Protein AF-0000000067839103 (afdb_homodimer)

InterPro domains:
  IPR018754 T6SS, Transcription factor RovC-like, DNA binding domain [PF10074] (69-172)

Organism: NCBI:txid111831

Foldseek 3Di:
DLVLQLLEWEKEADDCVVCVPPDAQDWCPPFDQPDPDQWGWTWADLDPPDIHIYTYHNRHDTPGRMDTDADPDPSSVLNVLSVQSVVCSSVVHDRDDNPLADPVRVLLLVLLVQLQVCVVVVHDLQRSLCVSVVDDRADPVRCVPDPSVVVSVVSPVVSVVVVVPVVSSSSGRPPPD/DLVLQLLEWEKEADDPVVCVPPDAQDWCPPFDQPDPDLWGWTWADLDPPDIHIYTYHNRHDTPGRMDTDADPDPSSVLNVLSVQSVVCSSVVHDRDDNPLADPVRVLLLVLLVQLQVCVVVVHDLQRSLCVSVVDDRADPVRCVPDPSVVVSVVSPVVSVVVVVPVVSSSSGRPPPD

Nearest PDB structures (foldseek):
  7uqt-assembly1_A  TM=6.683E-01  e=8.419E-02  Mesorhizobium japonicum R7A
  7uqt-assembly1_A  TM=6.675E-01  e=8.299E-02  Mesorhizobium japonicum R7A

Secondary structure (DSSP, 8-state):
-GGG-TT-EEEEEPPHHHHTT------GGGSEEEE-SSSEEEEEEEETTEEEEEEE-TT--TTS-EEEEEESSTTHHHHHHHHHHHHHHHTT------TTS-HHHHHHHHHHHHHHHHHHTT--HHHHHHHHHT-PPP-HHHHHH-HHHHHHHHHHHHHHHIIIIIHHHHTS-----/-GGG-TT-EEEEEPPHHHHTT------GGGSEEEE-SSSEEEEEEEETTEEEEEEE-TT--TTS-EEEEEESSTTHHHHHHHHHHHHHHHTTPPPPP-TTS-HHHHHHHHHHHHHHHHHHTT--HHHHHHHHHT-PPP-HHHHHH-HHHHHHHHHHHHHHHIIIIIHHHHTS-----

Sequence (354 aa):
MPEDDTSTLFLGLAPAGLTADAVLPPTFETAGRIADDSEDVLLYDLGNGQRVQLVIEPDAMLGQPLAAIIPLDRDGLDRLESLRRLLAALHGRTVPPDTRLTRQQRLRLRRMLQCFDGHRDGATQREIAQVVFHIARLDRQEWQDASARHTIKSLLRDARAMIAGGYRALLRHHRQNMPEDDTSTLFLGLAPAGLTADAVLPPTFETAGRIADDSEDVLLYDLGNGQRVQLVIEPDAMLGQPLAAIIPLDRDGLDRLESLRRLLAALHGRTVPPDTRLTRQQRLRLRRMLQCFDGHRDGATQREIAQVVFHIARLDRQEWQDASARHTIKSLLRDARAMIAGGYRALLRHHRQN

Structure (mmCIF, N/CA/C/O backbone):
data_AF-0000000067839103-model_v1
#
loop_
_entity.id
_entity.type
_entity.pdbx_description
1 polymer 'DUF2285 domain-containing protein'
#
loop_
_atom_site.group_PDB
_atom_site.id
_atom_site.type_symbol
_atom_site.label_atom_id
_atom_site.label_alt_id
_atom_site.label_comp_id
_atom_site.label_asym_id
_atom_site.label_entity_id
_atom_site.label_seq_id
_atom_site.pdbx_PDB_ins_code
_atom_site.Cartn_x
_atom_site.Cartn_y
_atom_site.Cartn_z
_atom_site.occupancy
_atom_site.B_iso_or_equiv
_atom_site.auth_seq_id
_atom_site.auth_comp_id
_atom_site.auth_asym_id
_atom_site.auth_atom_id
_atom_site.pdbx_PDB_model_num
ATOM 1 N N . MET A 1 1 ? 7.875 -13.734 -15.727 1 43.53 1 MET A N 1
ATOM 2 C CA . MET A 1 1 ? 8.906 -13.078 -14.93 1 43.53 1 MET A CA 1
ATOM 3 C C . MET A 1 1 ? 8.273 -12.188 -13.852 1 43.53 1 MET A C 1
ATOM 5 O O . MET A 1 1 ? 7.125 -11.766 -13.992 1 43.53 1 MET A O 1
ATOM 9 N N . PRO A 1 2 ? 8.867 -12.211 -12.625 1 48.16 2 PRO A N 1
ATOM 10 C CA . PRO A 1 2 ? 8.336 -11.43 -11.5 1 48.16 2 PRO A CA 1
ATOM 11 C C . PRO A 1 2 ? 7.84 -10.047 -11.922 1 48.16 2 PRO A C 1
ATOM 13 O O . PRO A 1 2 ? 6.918 -9.508 -11.305 1 48.16 2 PRO A O 1
ATOM 16 N N . GLU A 1 3 ? 8.359 -9.484 -13.008 1 51.09 3 GLU A N 1
ATOM 17 C CA . GLU A 1 3 ? 8.039 -8.117 -13.391 1 51.09 3 GLU A CA 1
ATOM 18 C C . GLU A 1 3 ? 6.617 -8.016 -13.945 1 51.09 3 GLU A C 1
ATOM 20 O O . GLU A 1 3 ? 6 -6.949 -13.898 1 51.09 3 GLU A O 1
ATOM 25 N N . ASP A 1 4 ? 6.109 -9.172 -14.461 1 55.34 4 ASP A N 1
ATOM 26 C CA . ASP A 1 4 ? 4.785 -9.117 -15.062 1 55.34 4 ASP A CA 1
ATOM 27 C C . ASP A 1 4 ? 3.693 -9.312 -14.016 1 55.34 4 ASP A C 1
ATOM 29 O O . ASP A 1 4 ? 2.527 -8.992 -14.258 1 55.34 4 ASP A O 1
ATOM 33 N N . ASP A 1 5 ? 4.211 -9.828 -12.906 1 63.91 5 ASP A N 1
ATOM 34 C CA . ASP A 1 5 ? 3.279 -10.055 -11.805 1 63.91 5 ASP A CA 1
ATOM 35 C C . ASP A 1 5 ? 3.168 -8.82 -10.914 1 63.91 5 ASP A C 1
ATOM 37 O O . ASP A 1 5 ? 4.078 -8.516 -10.141 1 63.91 5 ASP A O 1
ATOM 41 N N . THR A 1 6 ? 1.977 -8.109 -11.086 1 74.12 6 THR A N 1
ATOM 42 C CA . THR A 1 6 ? 1.818 -6.848 -10.375 1 74.12 6 THR A CA 1
ATOM 43 C C . THR A 1 6 ? 1.605 -7.09 -8.883 1 74.12 6 THR A C 1
ATOM 45 O O . THR A 1 6 ? 1.504 -6.141 -8.102 1 74.12 6 THR A O 1
ATOM 48 N N . SER A 1 7 ? 1.588 -8.445 -8.484 1 79.06 7 SER A N 1
ATOM 49 C CA . SER A 1 7 ? 1.47 -8.766 -7.066 1 79.06 7 SER A CA 1
ATOM 50 C C . SER A 1 7 ? 2.84 -8.945 -6.426 1 79.06 7 SER A C 1
ATOM 52 O O . SER A 1 7 ? 2.955 -8.984 -5.199 1 79.06 7 SER A O 1
ATOM 54 N N . THR A 1 8 ? 3.846 -9.039 -7.324 1 82.5 8 THR A N 1
ATOM 55 C CA . THR A 1 8 ? 5.195 -9.242 -6.812 1 82.5 8 THR A CA 1
ATOM 56 C C . THR A 1 8 ? 5.68 -8 -6.062 1 82.5 8 THR A C 1
ATOM 58 O O . THR A 1 8 ? 5.484 -6.875 -6.52 1 82.5 8 THR A O 1
ATOM 61 N N . LEU A 1 9 ? 6.25 -8.32 -4.922 1 90.44 9 LEU A N 1
ATOM 62 C CA . LEU A 1 9 ? 6.773 -7.223 -4.109 1 90.44 9 LEU A CA 1
ATOM 63 C C . LEU A 1 9 ? 8.297 -7.188 -4.164 1 90.44 9 LEU A C 1
ATOM 65 O O . LEU A 1 9 ? 8.953 -8.227 -4.082 1 90.44 9 LEU A O 1
ATOM 69 N N . PHE A 1 10 ? 8.82 -6.039 -4.348 1 89.69 10 PHE A N 1
ATOM 70 C CA . PHE A 1 10 ? 10.258 -5.812 -4.297 1 89.69 10 PHE A CA 1
ATOM 71 C C . PHE A 1 10 ? 10.672 -5.242 -2.943 1 89.69 10 PHE A C 1
ATOM 73 O O . PHE A 1 10 ? 10.109 -4.242 -2.488 1 89.69 10 PHE A O 1
ATOM 80 N N . LEU A 1 11 ? 11.578 -5.934 -2.32 1 90.94 11 LEU A N 1
ATOM 81 C CA . LEU A 1 11 ? 12.031 -5.523 -0.995 1 90.94 11 LEU A CA 1
ATOM 82 C C . LEU A 1 11 ? 13.492 -5.086 -1.025 1 90.94 11 LEU A C 1
ATOM 84 O O . LEU A 1 11 ? 14.336 -5.766 -1.615 1 90.94 11 LEU A O 1
ATOM 88 N N . GLY A 1 12 ? 13.734 -3.99 -0.545 1 89.38 12 GLY A N 1
ATOM 89 C CA . GLY A 1 12 ? 15.086 -3.492 -0.319 1 89.38 12 GLY A CA 1
ATOM 90 C C . GLY A 1 12 ? 15.344 -3.119 1.128 1 89.38 12 GLY A C 1
ATOM 91 O O . GLY A 1 12 ? 14.492 -3.324 1.992 1 89.38 12 GLY A O 1
ATOM 92 N N . LEU A 1 13 ? 16.562 -2.705 1.331 1 86.5 13 LEU A N 1
ATOM 93 C CA . LEU A 1 13 ? 16.922 -2.27 2.678 1 86.5 13 LEU A CA 1
ATOM 94 C C . LEU A 1 13 ? 16.078 -1.063 3.094 1 86.5 13 LEU A C 1
ATOM 96 O O . LEU A 1 13 ? 15.914 -0.12 2.316 1 86.5 13 LEU A O 1
ATOM 100 N N . ALA A 1 14 ? 15.492 -1.164 4.27 1 87.25 14 ALA A N 1
ATOM 101 C CA . ALA A 1 14 ? 14.75 -0.015 4.785 1 87.25 14 ALA A CA 1
ATOM 102 C C . ALA A 1 14 ? 15.688 1.142 5.113 1 87.25 14 ALA A C 1
ATOM 104 O O . ALA A 1 14 ? 16.781 0.928 5.637 1 87.25 14 ALA A O 1
ATOM 105 N N . PRO A 1 15 ? 15.172 2.373 4.797 1 79.56 15 PRO A N 1
ATOM 106 C CA . PRO A 1 15 ? 16.016 3.508 5.184 1 79.56 15 PRO A CA 1
ATOM 107 C C . PRO A 1 15 ? 16.234 3.59 6.695 1 79.56 15 PRO A C 1
ATOM 109 O O . PRO A 1 15 ? 15.305 3.354 7.473 1 79.56 15 PRO A O 1
ATOM 112 N N . ALA A 1 16 ? 17.453 3.842 7.086 1 72 16 ALA A N 1
ATOM 113 C CA . ALA A 1 16 ? 17.859 3.871 8.492 1 72 16 ALA A CA 1
ATOM 114 C C . ALA A 1 16 ? 16.984 4.824 9.297 1 72 16 ALA A C 1
ATOM 116 O O . ALA A 1 16 ? 16.641 4.547 10.445 1 72 16 ALA A O 1
ATOM 117 N N . GLY A 1 17 ? 16.609 5.879 8.75 1 67 17 GLY A N 1
ATOM 118 C CA . GLY A 1 17 ? 15.82 6.875 9.469 1 67 17 GLY A CA 1
ATOM 119 C C . GLY A 1 17 ? 14.414 6.418 9.781 1 67 17 GLY A C 1
ATOM 120 O O . GLY A 1 17 ? 13.75 6.984 10.648 1 67 17 GLY A O 1
ATOM 121 N N . LEU A 1 18 ? 13.938 5.418 9.07 1 70.19 18 LEU A N 1
ATOM 122 C CA . LEU A 1 18 ? 12.562 4.961 9.25 1 70.19 18 LEU A CA 1
ATOM 123 C C . LEU A 1 18 ? 12.508 3.73 10.148 1 70.19 18 LEU A C 1
ATOM 125 O O . LEU A 1 18 ? 11.43 3.301 10.555 1 70.19 18 LEU A O 1
ATOM 129 N N . THR A 1 19 ? 13.586 3.057 10.406 1 62.28 19 THR A N 1
ATOM 130 C CA . THR A 1 19 ? 13.562 1.763 11.078 1 62.28 19 THR A CA 1
ATOM 131 C C . THR A 1 19 ? 14.156 1.867 12.477 1 62.28 19 THR A C 1
ATOM 133 O O . THR A 1 19 ? 14.375 0.852 13.141 1 62.28 19 THR A O 1
ATOM 136 N N . ALA A 1 20 ? 14.547 3.02 12.977 1 55.47 20 ALA A N 1
ATOM 137 C CA . ALA A 1 20 ? 15.281 3.105 14.242 1 55.47 20 ALA A CA 1
ATOM 138 C C . ALA A 1 20 ? 14.617 2.256 15.32 1 55.47 20 ALA A C 1
ATOM 140 O O . ALA A 1 20 ? 15.297 1.579 16.094 1 55.47 20 ALA A O 1
ATOM 141 N N . ASP A 1 21 ? 13.25 2.268 15.445 1 54.5 21 ASP A N 1
ATOM 142 C CA . ASP A 1 21 ? 12.664 1.496 16.547 1 54.5 21 ASP A CA 1
ATOM 143 C C . ASP A 1 21 ? 11.867 0.307 16.016 1 54.5 21 ASP A C 1
ATOM 145 O O . ASP A 1 21 ? 10.984 -0.214 16.703 1 54.5 21 ASP A O 1
ATOM 149 N N . ALA A 1 22 ? 12.312 0.002 14.805 1 54.59 22 ALA A N 1
ATOM 150 C CA . ALA A 1 22 ? 11.398 -0.938 14.164 1 54.59 22 ALA A CA 1
ATOM 151 C C . ALA A 1 22 ? 11.664 -2.367 14.633 1 54.59 22 ALA A C 1
ATOM 153 O O . ALA A 1 22 ? 12.82 -2.762 14.805 1 54.59 22 ALA A O 1
ATOM 154 N N . VAL A 1 23 ? 10.711 -2.928 15.375 1 54.97 23 VAL A N 1
ATOM 155 C CA . VAL A 1 23 ? 10.742 -4.375 15.57 1 54.97 23 VAL A CA 1
ATOM 156 C C . VAL A 1 23 ? 10.758 -5.082 14.219 1 54.97 23 VAL A C 1
ATOM 158 O O . VAL A 1 23 ? 9.914 -4.809 13.359 1 54.97 23 VAL A O 1
ATOM 161 N N . LEU A 1 24 ? 11.867 -5.797 13.953 1 59.34 24 LEU A N 1
ATOM 162 C CA . LEU A 1 24 ? 12.039 -6.5 12.688 1 59.34 24 LEU A CA 1
ATOM 163 C C . LEU A 1 24 ? 10.961 -7.559 12.508 1 59.34 24 LEU A C 1
ATOM 165 O O . LEU A 1 24 ? 10.688 -8.336 13.422 1 59.34 24 LEU A O 1
ATOM 169 N N . PRO A 1 25 ? 10.039 -7.289 11.57 1 58.16 25 PRO A N 1
ATOM 170 C CA . PRO A 1 25 ? 9.102 -8.391 11.344 1 58.16 25 PRO A CA 1
ATOM 171 C C . PRO A 1 25 ? 9.805 -9.734 11.172 1 58.16 25 PRO A C 1
ATOM 173 O O . PRO A 1 25 ? 11.008 -9.781 10.906 1 58.16 25 PRO A O 1
ATOM 176 N N . PRO A 1 26 ? 9.039 -10.805 11.547 1 58.03 26 PRO A N 1
ATOM 177 C CA . PRO A 1 26 ? 9.609 -12.141 11.367 1 58.03 26 PRO A CA 1
ATOM 178 C C . PRO A 1 26 ? 10.328 -12.305 10.031 1 58.03 26 PRO A C 1
ATOM 180 O O . PRO A 1 26 ? 9.961 -11.656 9.047 1 58.03 26 PRO A O 1
ATOM 183 N N . THR A 1 27 ? 11.555 -12.852 10.07 1 63.38 27 THR A N 1
ATOM 184 C CA . THR A 1 27 ? 12.539 -13.102 9.016 1 63.38 27 THR A CA 1
ATOM 185 C C . THR A 1 27 ? 11.945 -14 7.934 1 63.38 27 THR A C 1
ATOM 187 O O . THR A 1 27 ? 11.062 -14.812 8.211 1 63.38 27 THR A O 1
ATOM 190 N N . PHE A 1 28 ? 11.914 -13.539 6.625 1 74.25 28 PHE A N 1
ATOM 191 C CA . PHE A 1 28 ? 11.555 -14.258 5.41 1 74.25 28 PHE A CA 1
ATOM 192 C C . PHE A 1 28 ? 12.391 -15.516 5.25 1 74.25 28 PHE A C 1
ATOM 194 O O . PHE A 1 28 ? 12.477 -16.078 4.156 1 74.25 28 PHE A O 1
ATOM 201 N N . GLU A 1 29 ? 12.969 -15.977 6.344 1 67.69 29 GLU A N 1
ATOM 202 C CA . GLU A 1 29 ? 13.891 -17.094 6.227 1 67.69 29 GLU A CA 1
ATOM 203 C C . GLU A 1 29 ? 13.164 -18.375 5.832 1 67.69 29 GLU A C 1
ATOM 205 O O . GLU A 1 29 ? 13.734 -19.25 5.18 1 67.69 29 GLU A O 1
ATOM 210 N N . THR A 1 30 ? 11.914 -18.453 6.195 1 64.94 30 THR A N 1
ATOM 211 C CA . THR A 1 30 ? 11.172 -19.688 5.93 1 64.94 30 THR A CA 1
ATOM 212 C C . THR A 1 30 ? 10.492 -19.625 4.566 1 64.94 30 THR A C 1
ATOM 214 O O . THR A 1 30 ? 9.836 -20.578 4.152 1 64.94 30 THR A O 1
ATOM 217 N N . ALA A 1 31 ? 10.758 -18.531 3.967 1 71.5 31 ALA A N 1
ATOM 218 C CA . ALA A 1 31 ? 10.117 -18.391 2.662 1 71.5 31 ALA A CA 1
ATOM 219 C C . ALA A 1 31 ? 10.805 -19.281 1.621 1 71.5 31 ALA A C 1
ATOM 221 O O . ALA A 1 31 ? 12.023 -19.469 1.669 1 71.5 31 ALA A O 1
ATOM 222 N N . GLY A 1 32 ? 10.039 -19.969 0.845 1 69.12 32 GLY A N 1
ATOM 223 C CA . GLY A 1 32 ? 10.602 -20.766 -0.229 1 69.12 32 GLY A CA 1
ATOM 224 C C . GLY A 1 32 ? 11.312 -19.938 -1.28 1 69.12 32 GLY A C 1
ATOM 225 O O . GLY A 1 32 ? 10.789 -18.922 -1.736 1 69.12 32 GLY A O 1
ATOM 226 N N . ARG A 1 33 ? 12.625 -20.219 -1.456 1 66.25 33 ARG A N 1
ATOM 227 C CA . ARG A 1 33 ? 13.383 -19.578 -2.523 1 66.25 33 ARG A CA 1
ATOM 228 C C . ARG A 1 33 ? 13.07 -20.203 -3.877 1 66.25 33 ARG A C 1
ATOM 230 O O . ARG A 1 33 ? 13.125 -21.438 -4.027 1 66.25 33 ARG A O 1
ATOM 237 N N . ILE A 1 34 ? 12.508 -19.453 -4.742 1 63.16 34 ILE A N 1
ATOM 238 C CA . ILE A 1 34 ? 12.086 -20.047 -6.008 1 63.16 34 ILE A CA 1
ATOM 239 C C . ILE A 1 34 ? 13.07 -19.672 -7.109 1 63.16 34 ILE A C 1
ATOM 241 O O . ILE A 1 34 ? 13.062 -20.25 -8.195 1 63.16 34 ILE A O 1
ATOM 245 N N . ALA A 1 35 ? 13.828 -18.625 -6.977 1 60.47 35 ALA A N 1
ATOM 246 C CA . ALA A 1 35 ? 14.891 -18.281 -7.918 1 60.47 35 ALA A CA 1
ATOM 247 C C . ALA A 1 35 ? 16.094 -17.688 -7.195 1 60.47 35 ALA A C 1
ATOM 249 O O . ALA A 1 35 ? 15.938 -17.016 -6.168 1 60.47 35 ALA A O 1
ATOM 250 N N . ASP A 1 36 ? 17.266 -18.344 -7.312 1 57.09 36 ASP A N 1
ATOM 251 C CA . ASP A 1 36 ? 18.484 -17.891 -6.641 1 57.09 36 ASP A CA 1
ATOM 252 C C . ASP A 1 36 ? 19.359 -17.094 -7.582 1 57.09 36 ASP A C 1
ATOM 254 O O . ASP A 1 36 ? 20.5 -16.75 -7.238 1 57.09 36 ASP A O 1
ATOM 258 N N . ASP A 1 37 ? 18.906 -16.938 -8.734 1 57.25 37 ASP A N 1
ATOM 259 C CA . ASP A 1 37 ? 19.938 -16.234 -9.492 1 57.25 37 ASP A CA 1
ATOM 260 C C . ASP A 1 37 ? 20.266 -14.883 -8.867 1 57.25 37 ASP A C 1
ATOM 262 O O . ASP A 1 37 ? 20.359 -14.766 -7.641 1 57.25 37 ASP A O 1
ATOM 266 N N . SER A 1 38 ? 20.516 -13.812 -9.562 1 58.38 38 SER A N 1
ATOM 267 C CA . SER A 1 38 ? 21 -12.516 -9.117 1 58.38 38 SER A CA 1
ATOM 268 C C . SER A 1 38 ? 20.062 -11.906 -8.07 1 58.38 38 SER A C 1
ATOM 270 O O . SER A 1 38 ? 20.5 -11.133 -7.215 1 58.38 38 SER A O 1
ATOM 272 N N . GLU A 1 39 ? 18.781 -12.367 -8.242 1 63.97 39 GLU A N 1
ATOM 273 C CA . GLU A 1 39 ? 17.812 -11.867 -7.266 1 63.97 39 GLU A CA 1
ATOM 274 C C . GLU A 1 39 ? 17.141 -13.016 -6.52 1 63.97 39 GLU A C 1
ATOM 276 O O . GLU A 1 39 ? 16.875 -14.07 -7.105 1 63.97 39 GLU A O 1
ATOM 281 N N . ASP A 1 40 ? 17.203 -12.906 -5.223 1 74.19 40 ASP A N 1
ATOM 282 C CA . ASP A 1 40 ? 16.484 -13.891 -4.422 1 74.19 40 ASP A CA 1
ATOM 283 C C . ASP A 1 40 ? 14.969 -13.703 -4.551 1 74.19 40 ASP A C 1
ATOM 285 O O . ASP A 1 40 ? 14.445 -12.617 -4.273 1 74.19 40 ASP A O 1
ATOM 289 N N . VAL A 1 41 ? 14.422 -14.594 -5.23 1 77.62 41 VAL A N 1
ATOM 290 C CA . VAL A 1 41 ? 12.969 -14.602 -5.324 1 77.62 41 VAL A CA 1
ATOM 291 C C . VAL A 1 41 ? 12.391 -15.594 -4.32 1 77.62 41 VAL A C 1
ATOM 293 O O . VAL A 1 41 ? 12.789 -16.766 -4.293 1 77.62 41 VAL A O 1
ATOM 296 N N . LEU A 1 42 ? 11.555 -15.055 -3.43 1 82.75 42 LEU A N 1
ATOM 297 C CA . LEU A 1 42 ? 10.938 -15.859 -2.381 1 82.75 42 LEU A CA 1
ATOM 298 C C . LEU A 1 42 ? 9.43 -15.969 -2.588 1 82.75 42 LEU A C 1
ATOM 300 O O . LEU A 1 42 ? 8.805 -15.047 -3.113 1 82.75 42 LEU A O 1
ATOM 304 N N . LEU A 1 43 ? 8.969 -17.062 -2.348 1 82.25 43 LEU A N 1
ATOM 305 C CA . LEU A 1 43 ? 7.523 -17.234 -2.217 1 82.25 43 LEU A CA 1
ATOM 306 C C . LEU A 1 43 ? 7.113 -17.297 -0.75 1 82.25 43 LEU A C 1
ATOM 308 O O . LEU A 1 43 ? 7.473 -18.25 -0.04 1 82.25 43 LEU A O 1
ATOM 312 N N . TYR A 1 44 ? 6.391 -16.312 -0.348 1 86.5 44 TYR A N 1
ATOM 313 C CA . TYR A 1 44 ? 6.027 -16.203 1.06 1 86.5 44 TYR A CA 1
ATOM 314 C C . TYR A 1 44 ? 4.586 -16.641 1.29 1 86.5 44 TYR A C 1
ATOM 316 O O . TYR A 1 44 ? 3.678 -16.188 0.586 1 86.5 44 TYR A O 1
ATOM 324 N N . ASP A 1 45 ? 4.441 -17.5 2.211 1 85.69 45 ASP A N 1
ATOM 325 C CA . ASP A 1 45 ? 3.117 -18 2.574 1 85.69 45 ASP A CA 1
ATOM 326 C C . ASP A 1 45 ? 2.395 -17.016 3.496 1 85.69 45 ASP A C 1
ATOM 328 O O . ASP A 1 45 ? 2.838 -16.781 4.621 1 85.69 45 ASP A O 1
ATOM 332 N N . LEU A 1 46 ? 1.252 -16.438 3.123 1 87.69 46 LEU A N 1
ATOM 333 C CA . LEU A 1 46 ? 0.482 -15.453 3.885 1 87.69 46 LEU A CA 1
ATOM 334 C C . LEU A 1 46 ? -0.564 -16.141 4.754 1 87.69 46 LEU A C 1
ATOM 336 O O . LEU A 1 46 ? -1.219 -15.5 5.578 1 87.69 46 LEU A O 1
ATOM 340 N N . GLY A 1 47 ? -0.685 -17.422 4.516 1 80.81 47 GLY A N 1
ATOM 341 C CA . GLY A 1 47 ? -1.758 -18.156 5.164 1 80.81 47 GLY A CA 1
ATOM 342 C C . GLY A 1 47 ? -2.996 -18.281 4.301 1 80.81 47 GLY A C 1
ATOM 343 O O . GLY A 1 47 ? -3.168 -17.547 3.33 1 80.81 47 GLY A O 1
ATOM 344 N N . ASN A 1 48 ? -3.865 -19.281 4.613 1 76.12 48 ASN A N 1
ATOM 345 C CA . ASN A 1 48 ? -5.145 -19.516 3.953 1 76.12 48 ASN A CA 1
ATOM 346 C C . ASN A 1 48 ? -4.965 -19.766 2.457 1 76.12 48 ASN A C 1
ATOM 348 O O . ASN A 1 48 ? -5.789 -19.328 1.649 1 76.12 48 ASN A O 1
ATOM 352 N N . GLY A 1 49 ? -3.824 -20.328 2.094 1 76.19 49 GLY A N 1
ATOM 353 C CA . GLY A 1 49 ? -3.564 -20.672 0.708 1 76.19 49 GLY A CA 1
ATOM 354 C C . GLY A 1 49 ? -3.057 -19.516 -0.12 1 76.19 49 GLY A C 1
ATOM 355 O O . GLY A 1 49 ? -2.842 -19.641 -1.326 1 76.19 49 GLY A O 1
ATOM 356 N N . GLN A 1 50 ? -2.881 -18.391 0.511 1 80.06 50 GLN A N 1
ATOM 357 C CA . GLN A 1 50 ? -2.387 -17.234 -0.21 1 80.06 50 GLN A CA 1
ATOM 358 C C . GLN A 1 50 ? -0.868 -17.109 -0.102 1 80.06 50 GLN A C 1
ATOM 360 O O . GLN A 1 50 ? -0.292 -17.422 0.945 1 80.06 50 GLN A O 1
ATOM 365 N N . ARG A 1 51 ? -0.257 -16.781 -1.198 1 80.88 51 ARG A N 1
ATOM 366 C CA . ARG A 1 51 ? 1.188 -16.578 -1.246 1 80.88 51 ARG A CA 1
ATOM 367 C C . ARG A 1 51 ? 1.531 -15.281 -1.984 1 80.88 51 ARG A C 1
ATOM 369 O O . ARG A 1 51 ? 0.731 -14.781 -2.777 1 80.88 51 ARG A O 1
ATOM 376 N N . VAL A 1 52 ? 2.625 -14.742 -1.655 1 84.94 52 VAL A N 1
ATOM 377 C CA . VAL A 1 52 ? 3.113 -13.57 -2.367 1 84.94 52 VAL A CA 1
ATOM 378 C C . VAL A 1 52 ? 4.582 -13.766 -2.74 1 84.94 52 VAL A C 1
ATOM 380 O O . VAL A 1 52 ? 5.363 -14.297 -1.948 1 84.94 52 VAL A O 1
ATOM 383 N N . GLN A 1 53 ? 4.891 -13.414 -3.918 1 82.81 53 GLN A N 1
ATOM 384 C CA . GLN A 1 53 ? 6.27 -13.469 -4.383 1 82.81 53 GLN A CA 1
ATOM 385 C C . GLN A 1 53 ? 7.051 -12.227 -3.957 1 82.81 53 GLN A C 1
ATOM 387 O O . GLN A 1 53 ? 6.566 -11.102 -4.109 1 82.81 53 GLN A O 1
ATOM 392 N N . LEU A 1 54 ? 8.203 -12.477 -3.416 1 87.44 54 LEU A N 1
ATOM 393 C CA . LEU A 1 54 ? 9.094 -11.414 -2.965 1 87.44 54 LEU A CA 1
ATOM 394 C C . LEU A 1 54 ? 10.414 -11.453 -3.732 1 87.44 54 LEU A C 1
ATOM 396 O O . LEU A 1 54 ? 11.016 -12.516 -3.891 1 87.44 54 LEU A O 1
ATOM 400 N N . VAL A 1 55 ? 10.758 -10.352 -4.266 1 84.69 55 VAL A N 1
ATOM 401 C CA . VAL A 1 55 ? 12.078 -10.195 -4.871 1 84.69 55 VAL A CA 1
ATOM 402 C C . VAL A 1 55 ? 12.961 -9.328 -3.973 1 84.69 55 VAL A C 1
ATOM 404 O O . VAL A 1 55 ? 12.656 -8.156 -3.736 1 84.69 55 VAL A O 1
ATOM 407 N N . ILE A 1 56 ? 13.992 -9.938 -3.451 1 86.38 56 ILE A N 1
ATOM 408 C CA . ILE A 1 56 ? 14.898 -9.227 -2.557 1 86.38 56 ILE A CA 1
ATOM 409 C C . ILE A 1 56 ? 16.031 -8.586 -3.363 1 86.38 56 ILE A C 1
ATOM 411 O O . ILE A 1 56 ? 16.734 -9.273 -4.105 1 86.38 56 ILE A O 1
ATOM 415 N N . GLU A 1 57 ? 16.078 -7.266 -3.201 1 84.44 57 GLU A N 1
ATOM 416 C CA . GLU A 1 57 ? 17.156 -6.566 -3.908 1 84.44 57 GLU A CA 1
ATOM 417 C C . GLU A 1 57 ? 18.531 -7.055 -3.455 1 84.44 57 GLU A C 1
ATOM 419 O O . GLU A 1 57 ? 18.703 -7.465 -2.307 1 84.44 57 GLU A O 1
ATOM 424 N N . PRO A 1 58 ? 19.516 -7.039 -4.379 1 79.69 58 PRO A N 1
ATOM 425 C CA . PRO A 1 58 ? 20.844 -7.586 -4.09 1 79.69 58 PRO A CA 1
ATOM 426 C C . PRO A 1 58 ? 21.484 -6.957 -2.852 1 79.69 58 PRO A C 1
ATOM 428 O O . PRO A 1 58 ? 22.234 -7.625 -2.133 1 79.69 58 PRO A O 1
ATOM 431 N N . ASP A 1 59 ? 21.219 -5.711 -2.545 1 79.19 59 ASP A N 1
ATOM 432 C CA . ASP A 1 59 ? 21.875 -5.023 -1.438 1 79.19 59 ASP A CA 1
ATOM 433 C C . ASP A 1 59 ? 21.125 -5.25 -0.127 1 79.19 59 ASP A C 1
ATOM 435 O O . ASP A 1 59 ? 21.531 -4.754 0.922 1 79.19 59 ASP A O 1
ATOM 439 N N . ALA A 1 60 ? 20.078 -6.031 -0.245 1 82.5 60 ALA A N 1
ATOM 440 C CA . ALA A 1 60 ? 19.297 -6.305 0.959 1 82.5 60 ALA A CA 1
ATOM 441 C C . ALA A 1 60 ? 19.5 -7.742 1.428 1 82.5 60 ALA A C 1
ATOM 443 O O . ALA A 1 60 ? 19.641 -8.656 0.61 1 82.5 60 ALA A O 1
ATOM 444 N N . MET A 1 61 ? 19.641 -7.887 2.672 1 78.06 61 MET A N 1
ATOM 445 C CA . MET A 1 61 ? 19.781 -9.211 3.271 1 78.06 61 MET A CA 1
ATOM 446 C C . MET A 1 61 ? 18.625 -9.523 4.203 1 78.06 61 MET A C 1
ATOM 448 O O . MET A 1 61 ? 18.109 -8.633 4.887 1 78.06 61 MET A O 1
ATOM 452 N N . LEU A 1 62 ? 18.375 -10.82 4.129 1 77.31 62 LEU A N 1
ATOM 453 C CA . LEU A 1 62 ? 17.344 -11.266 5.07 1 77.31 62 LEU A CA 1
ATOM 454 C C . LEU A 1 62 ? 17.812 -11.078 6.512 1 77.31 62 LEU A C 1
ATOM 456 O O . LEU A 1 62 ? 19 -11.234 6.809 1 77.31 62 LEU A O 1
ATOM 460 N N . GLY A 1 63 ? 17.094 -10.531 7.453 1 76.25 63 GLY A N 1
ATOM 461 C CA . GLY A 1 63 ? 17.453 -10.25 8.836 1 76.25 63 GLY A CA 1
ATOM 462 C C . GLY A 1 63 ? 17.594 -8.766 9.125 1 76.25 63 GLY A C 1
ATOM 463 O O . GLY A 1 63 ? 17.656 -8.352 10.281 1 76.25 63 GLY A O 1
ATOM 464 N N . GLN A 1 64 ? 17.797 -8.086 8.047 1 82.19 64 GLN A N 1
ATOM 465 C CA . GLN A 1 64 ? 17.828 -6.637 8.18 1 82.19 64 GLN A CA 1
ATOM 466 C C . GLN A 1 64 ? 16.438 -6.035 8 1 82.19 64 GLN A C 1
ATOM 468 O O . GLN A 1 64 ? 15.531 -6.688 7.473 1 82.19 64 GLN A O 1
ATOM 473 N N . PRO A 1 65 ? 16.312 -4.844 8.516 1 85.75 65 PRO A N 1
ATOM 474 C CA . PRO A 1 65 ? 15.023 -4.191 8.25 1 85.75 65 PRO A CA 1
ATOM 475 C C . PRO A 1 65 ? 14.773 -3.973 6.758 1 85.75 65 PRO A C 1
ATOM 477 O O . PRO A 1 65 ? 15.625 -3.414 6.062 1 85.75 65 PRO A O 1
ATOM 480 N N . LEU A 1 66 ? 13.703 -4.48 6.301 1 89.56 66 LEU A N 1
ATOM 481 C CA . LEU A 1 66 ? 13.375 -4.395 4.883 1 89.56 66 LEU A CA 1
ATOM 482 C C . LEU A 1 66 ? 12.227 -3.426 4.648 1 89.56 66 LEU A C 1
ATOM 484 O O . LEU A 1 66 ? 11.438 -3.16 5.559 1 89.56 66 LEU A O 1
ATOM 488 N N . ALA A 1 67 ? 12.242 -2.904 3.482 1 92.75 67 ALA A N 1
ATOM 489 C CA . ALA A 1 67 ? 11.156 -2.041 3.02 1 92.75 67 ALA A CA 1
ATOM 490 C C . ALA A 1 67 ? 10.68 -2.461 1.633 1 92.75 67 ALA A C 1
ATOM 492 O O . ALA A 1 67 ? 11.469 -2.93 0.81 1 92.75 67 ALA A O 1
ATOM 493 N N . ALA A 1 68 ? 9.406 -2.379 1.455 1 94.44 68 ALA A N 1
ATOM 494 C CA . ALA A 1 68 ? 8.852 -2.6 0.122 1 94.44 68 ALA A CA 1
ATOM 495 C C . ALA A 1 68 ? 9.055 -1.373 -0.764 1 94.44 68 ALA A C 1
ATOM 497 O O . ALA A 1 68 ? 8.891 -0.238 -0.311 1 94.44 68 ALA A O 1
ATOM 498 N N . ILE A 1 69 ? 9.422 -1.618 -1.943 1 93.44 69 ILE A N 1
ATOM 499 C CA . ILE A 1 69 ? 9.586 -0.573 -2.947 1 93.44 69 ILE A CA 1
ATOM 500 C C . ILE A 1 69 ? 8.422 -0.62 -3.938 1 93.44 69 ILE A C 1
ATOM 502 O O . ILE A 1 69 ? 8.305 -1.562 -4.723 1 93.44 69 ILE A O 1
ATOM 506 N N . ILE A 1 70 ? 7.574 0.396 -3.914 1 93.25 70 ILE A N 1
ATOM 507 C CA . ILE A 1 70 ? 6.363 0.396 -4.73 1 93.25 70 ILE A CA 1
ATOM 508 C C . ILE A 1 70 ? 6.434 1.525 -5.758 1 93.25 70 ILE A C 1
ATOM 510 O O . ILE A 1 70 ? 6.223 2.691 -5.418 1 93.25 70 ILE A O 1
ATOM 514 N N . PRO A 1 71 ? 6.723 1.222 -6.984 1 90.25 71 PRO A N 1
ATOM 515 C CA . PRO A 1 71 ? 6.676 2.264 -8.016 1 90.25 71 PRO A CA 1
ATOM 516 C C . PRO A 1 71 ? 5.32 2.967 -8.078 1 90.25 71 PRO A C 1
ATOM 518 O O . PRO A 1 71 ? 4.285 2.336 -7.863 1 90.25 71 PRO A O 1
ATOM 521 N N . LEU A 1 72 ? 5.332 4.238 -8.391 1 90.88 72 LEU A N 1
ATOM 522 C CA . LEU A 1 72 ? 4.109 5.031 -8.422 1 90.88 72 LEU A CA 1
ATOM 523 C C . LEU A 1 72 ? 3.459 4.977 -9.797 1 90.88 72 LEU A C 1
ATOM 525 O O . LEU A 1 72 ? 2.822 5.938 -10.234 1 90.88 72 LEU A O 1
ATOM 529 N N . ASP A 1 73 ? 3.6 3.945 -10.461 1 83.5 73 ASP A N 1
ATOM 530 C CA . ASP A 1 73 ? 3.018 3.76 -11.789 1 83.5 73 ASP A CA 1
ATOM 531 C C . ASP A 1 73 ? 1.616 3.156 -11.695 1 83.5 73 ASP A C 1
ATOM 533 O O . ASP A 1 73 ? 1.038 3.086 -10.609 1 83.5 73 ASP A O 1
ATOM 537 N N . ARG A 1 74 ? 1.044 2.795 -12.812 1 77.12 74 ARG A N 1
ATOM 538 C CA . ARG A 1 74 ? -0.339 2.338 -12.883 1 77.12 74 ARG A CA 1
ATOM 539 C C . ARG A 1 74 ? -0.524 1.024 -12.133 1 77.12 74 ARG A C 1
ATOM 541 O O . ARG A 1 74 ? -1.635 0.696 -11.711 1 77.12 74 ARG A O 1
ATOM 548 N N . ASP A 1 75 ? 0.572 0.272 -11.961 1 77.94 75 ASP A N 1
ATOM 549 C CA . ASP A 1 75 ? 0.488 -1.01 -11.273 1 77.94 75 ASP A CA 1
ATOM 550 C C . ASP A 1 75 ? 0.676 -0.832 -9.766 1 77.94 75 ASP A C 1
ATOM 552 O O . ASP A 1 75 ? 0.625 -1.805 -9.008 1 77.94 75 ASP A O 1
ATOM 556 N N . GLY A 1 76 ? 0.936 0.347 -9.352 1 86.44 76 GLY A N 1
ATOM 557 C CA . GLY A 1 76 ? 1.2 0.637 -7.949 1 86.44 76 GLY A CA 1
ATOM 558 C C . GLY A 1 76 ? 0.087 0.181 -7.027 1 86.44 76 GLY A C 1
ATOM 559 O O . GLY A 1 76 ? 0.349 -0.317 -5.93 1 86.44 76 GLY A O 1
ATOM 560 N N . LEU A 1 77 ? -1.154 0.303 -7.551 1 84.75 77 LEU A N 1
ATOM 561 C CA . LEU A 1 77 ? -2.285 -0.057 -6.703 1 84.75 77 LEU A CA 1
ATOM 562 C C . LEU A 1 77 ? -2.352 -1.566 -6.492 1 84.75 77 LEU A C 1
ATOM 564 O O . LEU A 1 77 ? -2.713 -2.033 -5.41 1 84.75 77 LEU A O 1
ATOM 568 N N . ASP A 1 78 ? -2.029 -2.326 -7.484 1 81.5 78 ASP A N 1
ATOM 569 C CA . ASP A 1 78 ? -1.975 -3.779 -7.344 1 81.5 78 ASP A CA 1
ATOM 570 C C . ASP A 1 78 ? -0.89 -4.195 -6.352 1 81.5 78 ASP A C 1
ATOM 572 O O . ASP A 1 78 ? -1.117 -5.055 -5.496 1 81.5 78 ASP A O 1
ATOM 576 N N . ARG A 1 79 ? 0.201 -3.592 -6.547 1 86.25 79 ARG A N 1
ATOM 577 C CA . ARG A 1 79 ? 1.312 -3.904 -5.652 1 86.25 79 ARG A CA 1
ATOM 578 C C . ARG A 1 79 ? 1 -3.48 -4.223 1 86.25 79 ARG A C 1
ATOM 580 O O . ARG A 1 79 ? 1.407 -4.148 -3.268 1 86.25 79 ARG A O 1
ATOM 587 N N . LEU A 1 80 ? 0.304 -2.438 -4.16 1 92.25 80 LEU A N 1
ATOM 588 C CA . LEU A 1 80 ? -0.138 -1.969 -2.852 1 92.25 80 LEU A CA 1
ATOM 589 C C . LEU A 1 80 ? -1.021 -3.01 -2.17 1 92.25 80 LEU A C 1
ATOM 591 O O . LEU A 1 80 ? -0.89 -3.252 -0.969 1 92.25 80 LEU A O 1
ATOM 595 N N . GLU A 1 81 ? -1.899 -3.568 -2.893 1 89.69 81 GLU A N 1
ATOM 596 C CA . GLU A 1 81 ? -2.773 -4.598 -2.342 1 89.69 81 GLU A CA 1
ATOM 597 C C . GLU A 1 81 ? -1.972 -5.812 -1.882 1 89.69 81 GLU A C 1
ATOM 599 O O . GLU A 1 81 ? -2.268 -6.398 -0.839 1 89.69 81 GLU A O 1
ATOM 604 N N . SER A 1 82 ? -1.005 -6.168 -2.68 1 90.38 82 SER A N 1
ATOM 605 C CA . SER A 1 82 ? -0.12 -7.262 -2.285 1 90.38 82 SER A CA 1
ATOM 606 C C . SER A 1 82 ? 0.622 -6.93 -0.994 1 90.38 82 SER A C 1
ATOM 608 O O . SER A 1 82 ? 0.726 -7.773 -0.1 1 90.38 82 SER A O 1
ATOM 610 N N . LEU A 1 83 ? 1.105 -5.73 -0.905 1 94.81 83 LEU A N 1
ATOM 611 C CA . LEU A 1 83 ? 1.83 -5.301 0.286 1 94.81 83 LEU A CA 1
ATOM 612 C C . LEU A 1 83 ? 0.919 -5.305 1.508 1 94.81 83 LEU A C 1
ATOM 614 O O . LEU A 1 83 ? 1.356 -5.637 2.613 1 94.81 83 LEU A O 1
ATOM 618 N N . ARG A 1 84 ? -0.278 -4.93 1.332 1 93.94 84 ARG A N 1
ATOM 619 C CA . ARG A 1 84 ? -1.235 -4.965 2.434 1 93.94 84 ARG A CA 1
ATOM 620 C C . ARG A 1 84 ? -1.363 -6.371 3.004 1 93.94 84 ARG A C 1
ATOM 622 O O . ARG A 1 84 ? -1.36 -6.555 4.223 1 93.94 84 ARG A O 1
ATOM 629 N N . ARG A 1 85 ? -1.511 -7.301 2.145 1 91.81 85 ARG A N 1
ATOM 630 C CA . ARG A 1 85 ? -1.635 -8.688 2.584 1 91.81 85 ARG A CA 1
ATOM 631 C C . ARG A 1 85 ? -0.37 -9.148 3.299 1 91.81 85 ARG A C 1
ATOM 633 O O . ARG A 1 85 ? -0.444 -9.828 4.328 1 91.81 85 ARG A O 1
ATOM 640 N N . LEU A 1 86 ? 0.762 -8.789 2.771 1 93.38 86 LEU A N 1
ATOM 641 C CA . LEU A 1 86 ? 2.025 -9.164 3.398 1 93.38 86 LEU A CA 1
ATOM 642 C C . LEU A 1 86 ? 2.137 -8.562 4.797 1 93.38 86 LEU A C 1
ATOM 644 O O . LEU A 1 86 ? 2.459 -9.266 5.754 1 93.38 86 LEU A O 1
ATOM 648 N N . LEU A 1 87 ? 1.854 -7.27 4.883 1 91.69 87 LEU A N 1
ATOM 649 C CA . LEU A 1 87 ? 1.951 -6.594 6.172 1 91.69 87 LEU A CA 1
ATOM 650 C C . LEU A 1 87 ? 0.973 -7.195 7.176 1 91.69 87 LEU A C 1
ATOM 652 O O . LEU A 1 87 ? 1.308 -7.367 8.352 1 91.69 87 LEU A O 1
ATOM 656 N N . ALA A 1 88 ? -0.18 -7.465 6.742 1 90.38 88 ALA A N 1
ATOM 657 C CA . ALA A 1 88 ? -1.15 -8.109 7.621 1 90.38 88 ALA A CA 1
ATOM 658 C C . ALA A 1 88 ? -0.608 -9.43 8.156 1 90.38 88 ALA A C 1
ATOM 660 O O . ALA A 1 88 ? -0.678 -9.695 9.359 1 90.38 88 ALA A O 1
ATOM 661 N N . ALA A 1 89 ? -0.119 -10.211 7.309 1 89.62 89 ALA A N 1
ATOM 662 C CA . ALA A 1 89 ? 0.433 -11.508 7.691 1 89.62 89 ALA A CA 1
ATOM 663 C C . ALA A 1 89 ? 1.598 -11.344 8.664 1 89.62 89 ALA A C 1
ATOM 665 O O . ALA A 1 89 ? 1.686 -12.062 9.664 1 89.62 89 ALA A O 1
ATOM 666 N N . LEU A 1 90 ? 2.475 -10.445 8.367 1 87.88 90 LEU A N 1
ATOM 667 C CA . LEU A 1 90 ? 3.67 -10.227 9.172 1 87.88 90 LEU A CA 1
ATOM 668 C C . LEU A 1 90 ? 3.301 -9.797 10.594 1 87.88 90 LEU A C 1
ATOM 670 O O . LEU A 1 90 ? 4.004 -10.125 11.547 1 87.88 90 LEU A O 1
ATOM 674 N N . HIS A 1 91 ? 2.203 -9.125 10.672 1 83.62 91 HIS A N 1
ATOM 675 C CA . HIS A 1 91 ? 1.854 -8.547 11.961 1 83.62 91 HIS A CA 1
ATOM 676 C C . HIS A 1 91 ? 0.665 -9.266 12.586 1 83.62 91 HIS A C 1
ATOM 678 O O . HIS A 1 91 ? 0.016 -8.734 13.492 1 83.62 91 HIS A O 1
ATOM 684 N N . GLY A 1 92 ? 0.338 -10.367 12.031 1 85.31 92 GLY A N 1
ATOM 685 C CA . GLY A 1 92 ? -0.642 -11.25 12.648 1 85.31 92 GLY A CA 1
ATOM 686 C C . GLY A 1 92 ? -2.064 -10.742 12.523 1 85.31 92 GL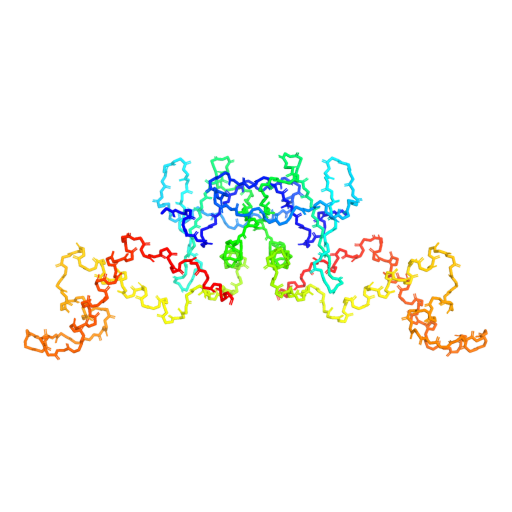Y A C 1
ATOM 687 O O . GLY A 1 92 ? -2.893 -10.969 13.406 1 85.31 92 GLY A O 1
ATOM 688 N N . ARG A 1 93 ? -2.295 -9.984 11.586 1 86.69 93 ARG A N 1
ATOM 689 C CA . ARG A 1 93 ? -3.643 -9.5 11.312 1 86.69 93 ARG A CA 1
ATOM 690 C C . ARG A 1 93 ? -4.336 -10.375 10.273 1 86.69 93 ARG A C 1
ATOM 692 O O . ARG A 1 93 ? -3.713 -11.25 9.672 1 86.69 93 ARG A O 1
ATOM 699 N N . THR A 1 94 ? -5.656 -10.117 10.172 1 91.19 94 THR A N 1
ATOM 700 C CA . THR A 1 94 ? -6.406 -10.852 9.164 1 91.19 94 THR A CA 1
ATOM 701 C C . THR A 1 94 ? -5.945 -10.477 7.758 1 91.19 94 THR A C 1
ATOM 703 O O . THR A 1 94 ? -5.914 -9.289 7.41 1 91.19 94 THR A O 1
ATOM 706 N N . VAL A 1 95 ? -5.504 -11.43 7.012 1 90.94 95 VAL A N 1
ATOM 707 C CA . VAL A 1 95 ? -5.066 -11.219 5.637 1 90.94 95 VAL A CA 1
ATOM 708 C C . VAL A 1 95 ? -6.281 -11.117 4.719 1 90.94 95 VAL A C 1
ATOM 710 O O . VAL A 1 95 ? -7.059 -12.07 4.605 1 90.94 95 VAL A O 1
ATOM 713 N N . PRO A 1 96 ? -6.445 -9.914 4.113 1 88.19 96 PRO A N 1
ATOM 714 C CA . PRO A 1 96 ? -7.574 -9.805 3.191 1 88.19 96 PRO A CA 1
ATOM 715 C C . PRO A 1 96 ? -7.422 -10.688 1.958 1 88.19 96 PRO A C 1
ATOM 717 O O . PRO A 1 96 ? -6.309 -11.094 1.62 1 88.19 96 PRO A O 1
ATOM 720 N N . PRO A 1 97 ? -8.547 -11.008 1.313 1 81 97 PRO A N 1
ATOM 721 C CA . PRO A 1 97 ? -8.461 -11.828 0.107 1 81 97 PRO A CA 1
ATOM 722 C C . PRO A 1 97 ? -7.715 -11.133 -1.032 1 81 97 PRO A C 1
ATOM 724 O O . PRO A 1 97 ? -7.691 -9.906 -1.097 1 81 97 PRO A O 1
ATOM 727 N N . ASP A 1 98 ? -7.039 -11.867 -1.892 1 76.38 98 ASP A N 1
ATOM 728 C CA . ASP A 1 98 ? -6.473 -11.344 -3.133 1 76.38 98 ASP A CA 1
ATOM 729 C C . ASP A 1 98 ? -7.574 -10.906 -4.094 1 76.38 98 ASP A C 1
ATOM 731 O O . ASP A 1 98 ? -8.281 -11.742 -4.656 1 76.38 98 ASP A O 1
ATOM 735 N N . THR A 1 99 ? -7.793 -9.555 -4.195 1 71 99 THR A N 1
ATOM 736 C CA . THR A 1 99 ? -8.93 -9.016 -4.934 1 71 99 THR A CA 1
ATOM 737 C C . THR A 1 99 ? -8.68 -9.086 -6.438 1 71 99 THR A C 1
ATOM 739 O O . THR A 1 99 ? -9.586 -8.828 -7.234 1 71 99 THR A O 1
ATOM 742 N N . ARG A 1 100 ? -7.457 -9.305 -6.859 1 64.25 100 ARG A N 1
ATOM 743 C CA . ARG A 1 100 ? -7.172 -9.453 -8.281 1 64.25 100 ARG A CA 1
ATOM 744 C C . ARG A 1 100 ? -7.883 -10.664 -8.859 1 64.25 100 ARG A C 1
ATOM 746 O O . ARG A 1 100 ? -8.125 -10.734 -10.07 1 64.25 100 ARG A O 1
ATOM 753 N N . LEU A 1 101 ? -8.125 -11.492 -7.961 1 58.03 101 LEU A N 1
ATOM 754 C CA . LEU A 1 101 ? -8.82 -12.719 -8.344 1 58.03 101 LEU A CA 1
ATOM 755 C C . LEU A 1 101 ? -10.086 -12.914 -7.52 1 58.03 101 LEU A C 1
ATOM 757 O O . LEU A 1 101 ? -10.055 -12.773 -6.293 1 58.03 101 LEU A O 1
ATOM 761 N N . THR A 1 102 ? -11.25 -12.906 -8.312 1 58.5 102 THR A N 1
ATOM 762 C CA . THR A 1 102 ? -12.438 -13.336 -7.586 1 58.5 102 THR A CA 1
ATOM 763 C C . THR A 1 102 ? -12.211 -14.695 -6.93 1 58.5 102 THR A C 1
ATOM 765 O O . THR A 1 102 ? -11.234 -15.383 -7.234 1 58.5 102 THR A O 1
ATOM 768 N N . ARG A 1 103 ? -12.961 -14.914 -5.879 1 56.19 103 ARG A N 1
ATOM 769 C CA . ARG A 1 103 ? -12.891 -16.234 -5.254 1 56.19 103 ARG A CA 1
ATOM 770 C C . ARG A 1 103 ? -12.984 -17.328 -6.297 1 56.19 103 ARG A C 1
ATOM 772 O O . ARG A 1 103 ? -12.25 -18.328 -6.23 1 56.19 103 ARG A O 1
ATOM 779 N N . GLN A 1 104 ? -13.867 -17.062 -7.18 1 63.31 104 GLN A N 1
ATOM 780 C CA . GLN A 1 104 ? -14.078 -18.047 -8.242 1 63.31 104 GLN A CA 1
ATOM 781 C C . GLN A 1 104 ? -12.844 -18.172 -9.125 1 63.31 104 GLN A C 1
ATOM 783 O O . GLN A 1 104 ? -12.461 -19.281 -9.516 1 63.31 104 GLN A O 1
ATOM 788 N N . GLN A 1 105 ? -12.188 -17.031 -9.43 1 64.94 105 GLN A N 1
ATOM 789 C CA . GLN A 1 105 ? -10.992 -17.062 -10.273 1 64.94 105 GLN A CA 1
ATOM 790 C C . GLN A 1 105 ? -9.828 -17.734 -9.562 1 64.94 105 GLN A C 1
ATOM 792 O O . GLN A 1 105 ? -9.086 -18.516 -10.172 1 64.94 105 GLN A O 1
ATOM 797 N N . ARG A 1 106 ? -9.836 -17.578 -8.336 1 61.88 106 ARG A N 1
ATOM 798 C CA . ARG A 1 106 ? -8.781 -18.203 -7.539 1 61.88 106 ARG A CA 1
ATOM 799 C C . ARG A 1 106 ? -8.953 -19.719 -7.492 1 61.88 106 ARG A C 1
ATOM 801 O O . ARG A 1 106 ? -7.984 -20.469 -7.637 1 61.88 106 ARG A O 1
ATOM 808 N N . LEU A 1 107 ? -10.172 -20.109 -7.254 1 65.94 107 LEU A N 1
ATOM 809 C CA . LEU A 1 107 ? -10.477 -21.547 -7.219 1 65.94 107 LEU A CA 1
ATOM 810 C C . LEU A 1 107 ? -10.164 -22.188 -8.562 1 65.94 107 LEU A C 1
ATOM 812 O O . LEU A 1 107 ? -9.57 -23.266 -8.609 1 65.94 107 LEU A O 1
ATOM 816 N N . ARG A 1 108 ? -10.523 -21.484 -9.539 1 73.12 108 ARG A N 1
ATOM 817 C CA . ARG A 1 108 ? -10.273 -22.016 -10.875 1 73.12 108 ARG A CA 1
ATOM 818 C C . ARG A 1 108 ? -8.773 -22.125 -11.141 1 73.12 108 ARG A C 1
ATOM 820 O O . ARG A 1 108 ? -8.32 -23.125 -11.711 1 73.12 108 ARG A O 1
ATOM 827 N N . LEU A 1 109 ? -8.078 -21.188 -10.703 1 70.56 109 LEU A N 1
ATOM 828 C CA . LEU A 1 109 ? -6.637 -21.203 -10.914 1 70.56 109 LEU A CA 1
ATOM 829 C C . LEU A 1 109 ? -5.988 -22.344 -10.156 1 70.56 109 LEU A C 1
ATOM 831 O O . LEU A 1 109 ? -5.102 -23.031 -10.68 1 70.56 109 LEU A O 1
ATOM 835 N N . ARG A 1 110 ? -6.508 -22.562 -9.008 1 71.88 110 ARG A N 1
ATOM 836 C CA . ARG A 1 110 ? -5.996 -23.672 -8.227 1 71.88 110 ARG A CA 1
ATOM 837 C C . ARG A 1 110 ? -6.266 -25 -8.922 1 71.88 110 ARG A C 1
ATOM 839 O O . ARG A 1 110 ? -5.383 -25.859 -9 1 71.88 110 ARG A O 1
ATOM 846 N N . ARG A 1 111 ? -7.461 -25.156 -9.383 1 79.5 111 ARG A N 1
ATOM 847 C CA . ARG A 1 111 ? -7.828 -26.375 -10.086 1 79.5 111 ARG A CA 1
ATOM 848 C C . ARG A 1 111 ? -6.988 -26.547 -11.352 1 79.5 111 ARG A C 1
ATOM 850 O O . ARG A 1 111 ? -6.551 -27.656 -11.656 1 79.5 111 ARG A O 1
ATOM 857 N N . MET A 1 112 ? -6.766 -25.484 -12 1 80.5 112 MET A N 1
ATOM 858 C CA . MET A 1 112 ? -5.941 -25.516 -13.203 1 80.5 112 MET A CA 1
ATOM 859 C C . MET A 1 112 ? -4.531 -26 -12.883 1 80.5 112 MET A C 1
ATOM 861 O O . MET A 1 112 ? -3.998 -26.859 -13.578 1 80.5 112 MET A O 1
ATOM 865 N N . LEU A 1 113 ? -4.004 -25.484 -11.781 1 75.75 113 LEU A N 1
ATOM 866 C CA . LEU A 1 113 ? -2.645 -25.844 -11.398 1 75.75 113 LEU A CA 1
ATOM 867 C C . LEU A 1 113 ? -2.57 -27.312 -10.977 1 75.75 113 LEU A C 1
ATOM 869 O O . LEU A 1 113 ? -1.614 -28 -11.32 1 75.75 113 LEU A O 1
ATOM 873 N N . GLN A 1 114 ? -3.549 -27.688 -10.289 1 80.25 114 GLN A N 1
ATOM 874 C CA . GLN A 1 114 ? -3.621 -29.078 -9.875 1 80.25 114 GLN A CA 1
ATOM 875 C C . GLN A 1 114 ? -3.721 -30 -11.086 1 80.25 114 GLN A C 1
ATOM 877 O O . GLN A 1 114 ? -3.053 -31.047 -11.141 1 80.25 114 GLN A O 1
ATOM 882 N N . CYS A 1 115 ? -4.547 -29.672 -12.031 1 86.44 115 CYS A N 1
ATOM 883 C CA . CYS A 1 115 ? -4.699 -30.453 -13.25 1 86.44 115 CYS A CA 1
ATOM 884 C C . CYS A 1 115 ? -3.383 -30.547 -14.008 1 86.44 115 CYS A C 1
ATOM 886 O O . CYS A 1 115 ? -2.996 -31.609 -14.477 1 86.44 115 CYS A O 1
ATOM 888 N N . PHE A 1 116 ? -2.674 -29.469 -13.992 1 78.56 116 PHE A N 1
ATOM 889 C CA . PHE A 1 116 ? -1.414 -29.406 -14.727 1 78.56 116 PHE A CA 1
ATOM 890 C C . PHE A 1 116 ? -0.354 -30.281 -14.047 1 78.56 116 PHE A C 1
ATOM 892 O O . PHE A 1 116 ? 0.378 -31.016 -14.719 1 78.56 116 PHE A O 1
ATOM 899 N N . ASP A 1 117 ? -0.306 -30.141 -12.812 1 77.44 117 ASP A N 1
ATOM 900 C CA . ASP A 1 117 ? 0.631 -30.969 -12.055 1 77.44 117 ASP A CA 1
ATOM 901 C C . ASP A 1 117 ? 0.344 -32.438 -12.25 1 77.44 117 ASP A C 1
ATOM 903 O O . ASP A 1 117 ? 1.268 -33.25 -12.43 1 77.44 117 ASP A O 1
ATOM 907 N N . GLY A 1 118 ? -0.876 -32.844 -12.211 1 86.69 118 GLY A N 1
ATOM 908 C CA . GLY A 1 118 ? -1.255 -34.219 -12.484 1 86.69 118 GLY A CA 1
ATOM 909 C C . GLY A 1 118 ? -0.845 -34.688 -13.867 1 86.69 118 GLY A C 1
ATOM 910 O O . GLY A 1 118 ? -0.297 -35.781 -14.023 1 86.69 118 GLY A O 1
ATOM 911 N N . HIS A 1 119 ? -1.103 -33.844 -14.828 1 87.62 119 HIS A N 1
ATOM 912 C CA . HIS A 1 119 ? -0.744 -34.156 -16.203 1 87.62 119 HIS A CA 1
ATOM 913 C C . HIS A 1 119 ? 0.764 -34.344 -16.359 1 87.62 119 HIS A C 1
ATOM 915 O O . HIS A 1 119 ? 1.224 -35.281 -17 1 87.62 119 HIS A O 1
ATOM 921 N N . ARG A 1 120 ? 1.436 -33.469 -15.734 1 81.44 120 ARG A N 1
ATOM 922 C CA . ARG A 1 120 ? 2.893 -33.531 -15.781 1 81.44 120 ARG A CA 1
ATOM 923 C C . ARG A 1 120 ? 3.408 -34.812 -15.125 1 81.44 120 ARG A C 1
ATOM 925 O O . ARG A 1 120 ? 4.414 -35.375 -15.57 1 81.44 120 ARG A O 1
ATOM 932 N N . ASP A 1 121 ? 2.746 -35.188 -14.148 1 87.06 121 ASP A N 1
ATOM 933 C CA . ASP A 1 121 ? 3.111 -36.406 -13.422 1 87.06 121 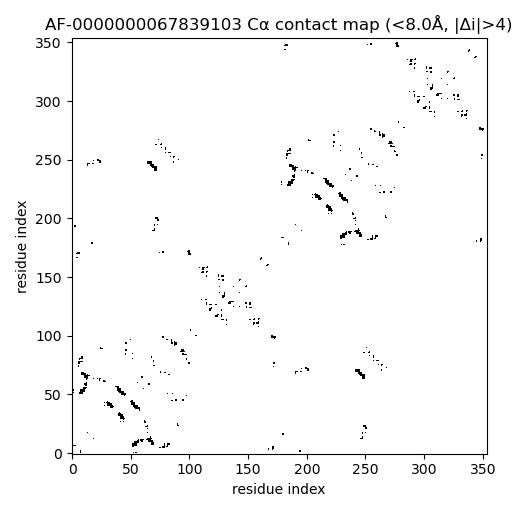ASP A CA 1
ATOM 934 C C . ASP A 1 121 ? 2.668 -37.656 -14.18 1 87.06 121 ASP A C 1
ATOM 936 O O . ASP A 1 121 ? 2.877 -38.781 -13.711 1 87.06 121 ASP A O 1
ATOM 940 N N . GLY A 1 122 ? 1.967 -37.5 -15.305 1 91.94 122 GLY A N 1
ATOM 941 C CA . GLY A 1 122 ? 1.621 -38.625 -16.156 1 91.94 122 GLY A CA 1
ATOM 942 C C . GLY A 1 122 ? 0.236 -39.188 -15.891 1 91.94 122 GLY A C 1
ATOM 943 O O . GLY A 1 122 ? -0.138 -40.219 -16.438 1 91.94 122 GLY A O 1
ATOM 944 N N . ALA A 1 123 ? -0.453 -38.562 -14.992 1 92.69 123 ALA A N 1
ATOM 945 C CA . ALA A 1 123 ? -1.806 -39.031 -14.703 1 92.69 123 ALA A CA 1
ATOM 946 C C . ALA A 1 123 ? -2.719 -38.844 -15.914 1 92.69 123 ALA A C 1
ATOM 948 O O . ALA A 1 123 ? -2.541 -37.906 -16.703 1 92.69 123 ALA A O 1
ATOM 949 N N . THR A 1 124 ? -3.686 -39.75 -16.062 1 92.88 124 THR A N 1
ATOM 950 C CA . THR A 1 124 ? -4.691 -39.625 -17.109 1 92.88 124 THR A CA 1
ATOM 951 C C . THR A 1 124 ? -5.727 -38.562 -16.734 1 92.88 124 THR A C 1
ATOM 953 O O . THR A 1 124 ? -5.859 -38.219 -15.562 1 92.88 124 THR A O 1
ATOM 956 N N . GLN A 1 125 ? -6.398 -38 -17.734 1 93.81 125 GLN A N 1
ATOM 957 C CA . GLN A 1 125 ? -7.445 -37.031 -17.484 1 93.81 125 GLN A CA 1
ATOM 958 C C . GLN A 1 125 ? -8.484 -37.562 -16.5 1 93.81 125 GLN A C 1
ATOM 960 O O . GLN A 1 125 ? -8.984 -36.812 -15.656 1 93.81 125 GLN A O 1
ATOM 965 N N . ARG A 1 126 ? -8.742 -38.844 -16.641 1 92.94 126 ARG A N 1
ATOM 966 C CA . ARG A 1 126 ? -9.711 -39.5 -15.758 1 92.94 126 ARG A CA 1
ATOM 967 C C . ARG A 1 126 ? -9.219 -39.5 -14.312 1 92.94 126 ARG A C 1
ATOM 969 O O . ARG A 1 126 ? -9.977 -39.188 -13.398 1 92.94 126 ARG A O 1
ATOM 976 N N . GLU A 1 127 ? -8.047 -39.812 -14.07 1 92.69 127 GLU A N 1
ATOM 977 C CA . GLU A 1 127 ? -7.441 -39.812 -12.742 1 92.69 127 GLU A CA 1
ATOM 978 C C . GLU A 1 127 ? -7.398 -38.406 -12.164 1 92.69 127 GLU A C 1
ATOM 980 O O . GLU A 1 127 ? -7.684 -38.219 -10.977 1 92.69 127 GLU A O 1
ATOM 985 N N . ILE A 1 128 ? -7.039 -37.406 -12.977 1 93.81 128 ILE A N 1
ATOM 986 C CA . ILE A 1 128 ? -6.977 -36.031 -12.555 1 93.81 128 ILE A CA 1
ATOM 987 C C . ILE A 1 128 ? -8.359 -35.562 -12.117 1 93.81 128 ILE A C 1
ATOM 989 O O . ILE A 1 128 ? -8.508 -34.906 -11.078 1 93.81 128 ILE A O 1
ATOM 993 N N . ALA A 1 129 ? -9.336 -35.906 -12.867 1 92.25 129 ALA A N 1
ATOM 994 C CA . ALA A 1 129 ? -10.711 -35.531 -12.562 1 92.25 129 ALA A CA 1
ATOM 995 C C . ALA A 1 129 ? -11.141 -36.062 -11.195 1 92.25 129 ALA A C 1
ATOM 997 O O . ALA A 1 129 ? -11.781 -35.344 -10.422 1 92.25 129 ALA A O 1
ATOM 998 N N . GLN A 1 130 ? -10.789 -37.281 -10.914 1 90 130 GLN A N 1
ATOM 999 C CA . GLN A 1 130 ? -11.148 -37.906 -9.648 1 90 130 GLN A CA 1
ATOM 1000 C C . GLN A 1 130 ? -10.57 -37.125 -8.461 1 90 130 GLN A C 1
ATOM 1002 O O . GLN A 1 130 ? -11.258 -36.875 -7.477 1 90 130 GLN A O 1
ATOM 1007 N N . VAL A 1 131 ? -9.367 -36.781 -8.57 1 86.38 131 VAL A N 1
ATOM 1008 C CA . VAL A 1 131 ? -8.656 -36.125 -7.48 1 86.38 131 VAL A CA 1
ATOM 1009 C C . VAL A 1 131 ? -9.125 -34.656 -7.352 1 86.38 131 VAL A C 1
ATOM 1011 O O . VAL A 1 131 ? -9.391 -34.188 -6.246 1 86.38 131 VAL A O 1
ATOM 1014 N N . VAL A 1 132 ? -9.266 -33.969 -8.477 1 85.44 132 VAL A N 1
ATOM 1015 C CA . VAL A 1 132 ? -9.531 -32.531 -8.492 1 85.44 132 VAL A CA 1
ATOM 1016 C C . VAL A 1 132 ? -10.992 -32.25 -8.141 1 85.44 132 VAL A C 1
ATOM 1018 O O . VAL A 1 132 ? -11.305 -31.297 -7.445 1 85.44 132 VAL A O 1
ATOM 1021 N N . PHE A 1 133 ? -11.938 -33.125 -8.57 1 85.69 133 PHE A N 1
ATOM 1022 C CA . PHE A 1 133 ? -13.359 -32.906 -8.344 1 85.69 133 PHE A CA 1
ATOM 1023 C C . PHE A 1 133 ? -13.883 -33.812 -7.227 1 85.69 133 PHE A C 1
ATOM 1025 O O . PHE A 1 133 ? -15.047 -33.719 -6.844 1 85.69 133 PHE A O 1
ATOM 1032 N N . HIS A 1 134 ? -12.961 -34.625 -6.652 1 84.25 134 HIS A N 1
ATOM 1033 C CA . HIS A 1 134 ? -13.32 -35.531 -5.57 1 84.25 134 HIS A CA 1
ATOM 1034 C C . HIS A 1 134 ? -14.531 -36.375 -5.941 1 84.25 134 HIS A C 1
ATOM 1036 O O . HIS A 1 134 ? -15.508 -36.469 -5.188 1 84.25 134 HIS A O 1
ATOM 1042 N N . ILE A 1 135 ? -14.461 -36.969 -7.098 1 83.94 135 ILE A N 1
ATOM 1043 C CA . ILE A 1 135 ? -15.562 -37.812 -7.559 1 83.94 135 ILE A CA 1
ATOM 1044 C C . ILE A 1 135 ? -15.133 -39.281 -7.516 1 83.94 135 ILE A C 1
ATOM 1046 O O . ILE A 1 135 ? -13.945 -39.594 -7.449 1 83.94 135 ILE A O 1
ATOM 1050 N N . ALA A 1 136 ? -16.047 -40.156 -7.527 1 85.81 136 ALA A N 1
ATOM 1051 C CA . ALA A 1 136 ? -15.789 -41.594 -7.492 1 85.81 136 ALA A CA 1
ATOM 1052 C C . ALA A 1 136 ? -15.062 -42.062 -8.75 1 85.81 136 ALA A C 1
ATOM 1054 O O . ALA A 1 136 ? -15.016 -41.344 -9.75 1 85.81 136 ALA A O 1
ATOM 1055 N N . ARG A 1 137 ? -14.43 -43.25 -8.594 1 87.88 137 ARG A N 1
ATOM 1056 C CA . ARG A 1 137 ? -13.734 -43.844 -9.734 1 87.88 137 ARG A CA 1
ATOM 1057 C C . ARG A 1 137 ? -14.703 -44.094 -10.891 1 87.88 137 ARG A C 1
ATOM 1059 O O . ARG A 1 137 ? -15.797 -44.594 -10.688 1 87.88 137 ARG A O 1
ATOM 1066 N N . LEU A 1 138 ? -14.344 -43.531 -12.023 1 85.69 138 LEU A N 1
ATOM 1067 C CA . LEU A 1 138 ? -15.141 -43.719 -13.227 1 85.69 138 LEU A CA 1
ATOM 1068 C C . LEU A 1 138 ? -14.523 -44.781 -14.133 1 85.69 138 LEU A C 1
ATOM 1070 O O . LEU A 1 138 ? -13.312 -44.812 -14.32 1 85.69 138 LEU A O 1
ATOM 1074 N N . ASP A 1 139 ? -15.305 -45.719 -14.57 1 89.94 139 ASP A N 1
ATOM 1075 C CA . ASP A 1 139 ? -14.789 -46.625 -15.586 1 89.94 139 ASP A CA 1
ATOM 1076 C C . ASP A 1 139 ? -14.734 -45.969 -16.953 1 89.94 139 ASP A C 1
ATOM 1078 O O . ASP A 1 139 ? -15.039 -44.781 -17.078 1 89.94 139 ASP A O 1
ATOM 1082 N N . ARG A 1 140 ? -14.211 -46.688 -17.922 1 90.69 140 ARG A N 1
ATOM 1083 C CA . ARG A 1 140 ? -13.953 -46.094 -19.234 1 90.69 140 ARG A CA 1
ATOM 1084 C C . ARG A 1 140 ? -15.227 -45.5 -19.828 1 90.69 140 ARG A C 1
ATOM 1086 O O . ARG A 1 140 ? -15.203 -44.406 -20.375 1 90.69 140 ARG A O 1
ATOM 1093 N N . GLN A 1 141 ? -16.344 -46.25 -19.734 1 92.06 141 GLN A N 1
ATOM 1094 C CA . GLN A 1 141 ? -17.609 -45.781 -20.297 1 92.06 141 GLN A CA 1
ATOM 1095 C C . GLN A 1 141 ? -18.156 -44.594 -19.516 1 92.06 141 GLN A C 1
ATOM 1097 O O . GLN A 1 141 ? -18.609 -43.625 -20.109 1 92.06 141 GLN A O 1
ATOM 1102 N N . GLU A 1 142 ? -18.141 -44.688 -18.203 1 92.06 142 GLU A N 1
ATOM 1103 C CA . GLU A 1 142 ? -18.594 -43.594 -17.344 1 92.06 142 GLU A CA 1
ATOM 1104 C C . GLU A 1 142 ? -17.828 -42.312 -17.609 1 92.06 142 GLU A C 1
ATOM 1106 O O . GLU A 1 142 ? -18.391 -41.219 -17.578 1 92.06 142 GLU A O 1
ATOM 1111 N N . TRP A 1 143 ? -16.5 -42.469 -17.859 1 92.25 143 TRP A N 1
ATOM 1112 C CA . TRP A 1 143 ? -15.641 -41.312 -18.125 1 92.25 143 TRP A CA 1
ATOM 1113 C C . TRP A 1 143 ? -16.047 -40.625 -19.438 1 92.25 143 TRP A C 1
ATOM 1115 O O . TRP A 1 143 ? -16.125 -39.406 -19.484 1 92.25 143 TRP A O 1
ATOM 1125 N N . GLN A 1 144 ? -16.281 -41.438 -20.469 1 91.88 144 GLN A N 1
ATOM 1126 C CA . GLN A 1 144 ? -16.625 -40.906 -21.766 1 91.88 144 GLN A CA 1
ATOM 1127 C C . GLN A 1 144 ? -17.922 -40.094 -21.719 1 91.88 144 GLN A C 1
ATOM 1129 O O . GLN A 1 144 ? -18.094 -39.125 -22.453 1 91.88 144 GLN A O 1
ATOM 1134 N N . ASP A 1 145 ? -18.734 -40.406 -20.719 1 90.69 145 ASP A N 1
ATOM 1135 C CA . ASP A 1 145 ? -20.047 -39.75 -20.625 1 90.69 145 ASP A CA 1
ATOM 1136 C C . ASP A 1 145 ? -20.031 -38.656 -19.562 1 90.69 145 ASP A C 1
ATOM 1138 O O . ASP A 1 145 ? -21.016 -37.906 -19.438 1 90.69 145 ASP A O 1
ATOM 1142 N N . ALA A 1 146 ? -19.016 -38.625 -18.828 1 88.19 146 ALA A N 1
ATOM 1143 C CA . ALA A 1 146 ? -18.969 -37.688 -17.688 1 88.19 146 ALA A CA 1
ATOM 1144 C C . ALA A 1 146 ? -18.734 -36.25 -18.172 1 88.19 146 ALA A C 1
ATOM 1146 O O . ALA A 1 146 ? -17.891 -36 -19.047 1 88.19 146 ALA A O 1
ATOM 1147 N N . SER A 1 147 ? -19.531 -35.25 -17.641 1 89.81 147 SER A N 1
ATOM 1148 C CA . SER A 1 147 ? -19.312 -33.812 -17.922 1 89.81 147 SER A CA 1
ATOM 1149 C C . SER A 1 147 ? -17.922 -33.375 -17.469 1 89.81 147 SER A C 1
ATOM 1151 O O . SER A 1 147 ? -17.359 -32.438 -18.016 1 89.81 147 SER A O 1
ATOM 1153 N N . ALA A 1 148 ? -17.344 -34.156 -16.5 1 89.69 148 ALA A N 1
ATOM 1154 C CA . ALA A 1 148 ? -16.031 -33.812 -15.961 1 89.69 148 ALA A CA 1
ATOM 1155 C C . ALA A 1 148 ? -14.961 -33.906 -17.047 1 89.69 148 ALA A C 1
ATOM 1157 O O . ALA A 1 148 ? -13.953 -33.188 -16.984 1 89.69 148 ALA A O 1
ATOM 1158 N N . ARG A 1 149 ? -15.234 -34.781 -18.016 1 90.06 149 ARG A N 1
ATOM 1159 C CA . ARG A 1 149 ? -14.289 -34.938 -19.109 1 90.06 149 ARG A CA 1
ATOM 1160 C C . ARG A 1 149 ? -14.086 -33.625 -19.859 1 90.06 149 ARG A C 1
ATOM 1162 O O . ARG A 1 149 ? -12.953 -33.188 -20.109 1 90.06 149 ARG A O 1
ATOM 1169 N N . HIS A 1 150 ? -15.102 -32.938 -20.094 1 90.69 150 HIS A N 1
ATOM 1170 C CA . HIS A 1 150 ? -15.016 -31.656 -20.812 1 90.69 150 HIS A CA 1
ATOM 1171 C C . HIS A 1 150 ? -14.367 -30.578 -19.938 1 90.69 150 HIS A C 1
ATOM 1173 O O . HIS A 1 150 ? -13.547 -29.797 -20.422 1 90.69 150 HIS A O 1
ATOM 1179 N N . THR A 1 151 ? -14.711 -30.625 -18.734 1 90.31 151 THR A N 1
ATOM 1180 C CA . THR A 1 151 ? -14.188 -29.625 -17.797 1 90.31 151 THR A CA 1
ATOM 1181 C C . THR A 1 151 ? -12.68 -29.781 -17.625 1 90.31 151 THR A C 1
ATOM 1183 O O . THR A 1 151 ? -11.945 -28.797 -17.625 1 90.31 151 THR A O 1
ATOM 1186 N N . ILE A 1 152 ? -12.227 -31.047 -17.484 1 90.31 152 ILE A N 1
ATOM 1187 C CA . ILE A 1 152 ? -10.797 -31.297 -17.312 1 90.31 152 ILE A CA 1
ATOM 1188 C C . ILE A 1 152 ? -10.031 -30.875 -18.562 1 90.31 152 ILE A C 1
ATOM 1190 O O . ILE A 1 152 ? -8.961 -30.266 -18.453 1 90.31 152 ILE A O 1
ATOM 1194 N N . LYS A 1 153 ? -10.609 -31.188 -19.672 1 90.25 153 LYS A N 1
ATOM 1195 C CA . LYS A 1 153 ? -9.984 -30.766 -20.922 1 90.25 153 LYS A CA 1
ATOM 1196 C C . LYS A 1 153 ? -9.82 -29.25 -20.984 1 90.25 153 LYS A C 1
ATOM 1198 O O . LYS A 1 153 ? -8.758 -28.75 -21.359 1 90.25 153 LYS A O 1
ATOM 1203 N N . SER A 1 154 ? -10.914 -28.578 -20.594 1 90.38 154 SER A N 1
ATOM 1204 C CA . SER A 1 154 ? -10.883 -27.125 -20.594 1 90.38 154 SER A CA 1
ATOM 1205 C C . SER A 1 154 ? -9.875 -26.594 -19.594 1 90.38 154 SER A C 1
ATOM 1207 O O . SER A 1 154 ? -9.125 -25.656 -19.891 1 90.38 154 SER A O 1
ATOM 1209 N N . LEU A 1 155 ? -9.828 -27.172 -18.406 1 87.38 155 LEU A N 1
ATOM 1210 C CA . LEU A 1 155 ? -8.906 -26.734 -17.375 1 87.38 155 LEU A CA 1
ATOM 1211 C C . LEU A 1 155 ? -7.461 -26.938 -17.797 1 87.38 155 LEU A C 1
ATOM 1213 O O . LEU A 1 155 ? -6.613 -26.078 -17.578 1 87.38 155 LEU A O 1
ATOM 1217 N N . LEU A 1 156 ? -7.207 -28.062 -18.453 1 87.88 156 LEU A N 1
ATOM 1218 C CA . LEU A 1 156 ? -5.855 -28.359 -18.922 1 87.88 156 LEU A CA 1
ATOM 1219 C C . LEU A 1 156 ? -5.438 -27.406 -20.031 1 87.88 156 LEU A C 1
ATOM 1221 O O . LEU A 1 156 ? -4.297 -26.953 -20.078 1 87.88 156 LEU A O 1
ATOM 1225 N N . ARG A 1 157 ? -6.34 -27.172 -20.953 1 86.62 157 ARG A N 1
ATOM 1226 C CA . ARG A 1 157 ? -6.078 -26.188 -22.016 1 86.62 157 ARG A CA 1
ATOM 1227 C C . ARG A 1 157 ? -5.773 -24.828 -21.422 1 86.62 157 ARG A C 1
ATOM 1229 O O . ARG A 1 157 ? -4.789 -24.188 -21.797 1 86.62 157 ARG A O 1
ATOM 1236 N N . ASP A 1 158 ? -6.594 -24.438 -20.484 1 81.31 158 ASP A N 1
ATOM 1237 C CA . ASP A 1 158 ? -6.418 -23.141 -19.859 1 81.31 158 ASP A CA 1
ATOM 1238 C C . ASP A 1 158 ? -5.133 -23.078 -19.031 1 81.31 158 ASP A C 1
ATOM 1240 O O . ASP A 1 158 ? -4.449 -22.062 -19 1 81.31 158 ASP A O 1
ATOM 1244 N N . ALA A 1 159 ? -4.84 -24.156 -18.375 1 78.38 159 ALA A N 1
ATOM 1245 C CA . ALA A 1 159 ? -3.605 -24.25 -17.609 1 78.38 159 ALA A CA 1
ATOM 1246 C C . ALA A 1 159 ? -2.383 -24.047 -18.5 1 78.38 159 ALA A C 1
ATOM 1248 O O . ALA A 1 159 ? -1.456 -23.328 -18.141 1 78.38 159 ALA A O 1
ATOM 1249 N N . ARG A 1 160 ? -2.434 -24.688 -19.625 1 76.12 160 ARG A N 1
ATOM 1250 C CA . ARG A 1 160 ? -1.341 -24.531 -20.578 1 76.12 160 ARG A CA 1
ATOM 1251 C C . ARG A 1 160 ? -1.213 -23.094 -21.047 1 76.12 160 ARG A C 1
ATOM 1253 O O . ARG A 1 160 ? -0.104 -22.562 -21.156 1 76.12 160 ARG A O 1
ATOM 1260 N N . ALA A 1 161 ? -2.322 -22.516 -21.25 1 74.62 161 ALA A N 1
ATOM 1261 C CA . ALA A 1 161 ? -2.32 -21.109 -21.656 1 74.62 161 ALA A CA 1
ATOM 1262 C C . ALA A 1 161 ? -1.729 -20.234 -20.562 1 74.62 161 ALA A C 1
ATOM 1264 O O . ALA A 1 161 ? -0.976 -19.297 -20.844 1 74.62 161 ALA A O 1
ATOM 1265 N N . MET A 1 162 ? -2.062 -20.562 -19.375 1 68.75 162 MET A N 1
ATOM 1266 C CA . MET A 1 162 ? -1.578 -19.797 -18.234 1 68.75 162 MET A CA 1
ATOM 1267 C C . MET A 1 162 ? -0.065 -19.922 -18.094 1 68.75 162 MET A C 1
ATOM 1269 O O . MET A 1 162 ? 0.627 -18.938 -17.875 1 68.75 162 MET A O 1
ATOM 1273 N N . ILE A 1 163 ? 0.372 -21.125 -18.281 1 63.03 163 ILE A N 1
ATOM 1274 C CA . ILE A 1 163 ? 1.799 -21.391 -18.141 1 63.03 163 ILE A CA 1
ATOM 1275 C C . ILE A 1 163 ? 2.562 -20.719 -19.281 1 63.03 163 ILE A C 1
ATOM 1277 O O . ILE A 1 163 ? 3.695 -20.266 -19.094 1 63.03 163 ILE A O 1
ATOM 1281 N N . ALA A 1 164 ? 1.898 -20.625 -20.391 1 63.03 164 ALA A N 1
ATOM 1282 C CA . ALA A 1 164 ? 2.521 -20.016 -21.562 1 63.03 164 ALA A CA 1
ATOM 1283 C C . ALA A 1 164 ? 2.518 -18.484 -21.438 1 63.03 164 ALA A C 1
ATOM 1285 O O . ALA A 1 164 ? 2.896 -17.797 -22.375 1 63.03 164 ALA A O 1
ATOM 1286 N N . GLY A 1 165 ? 2.035 -17.984 -20.297 1 57.06 165 GLY A N 1
ATOM 1287 C CA . GLY A 1 165 ? 2.137 -16.562 -20.062 1 57.06 165 GLY A CA 1
ATOM 1288 C C . GLY A 1 165 ? 0.797 -15.898 -19.797 1 57.06 165 GLY A C 1
ATOM 1289 O O . GLY A 1 165 ? 0.732 -14.695 -19.531 1 57.06 165 GLY A O 1
ATOM 1290 N N . GLY A 1 166 ? -0.301 -16.625 -19.875 1 57.97 166 GLY A N 1
ATOM 1291 C CA . GLY A 1 166 ? -1.629 -16.078 -19.672 1 57.97 166 GLY A CA 1
ATOM 1292 C C . GLY A 1 166 ? -1.864 -15.594 -18.25 1 57.97 166 GLY A C 1
ATOM 1293 O O . GLY A 1 166 ? -2.768 -14.797 -18 1 57.97 166 GLY A O 1
ATOM 1294 N N . TYR A 1 167 ? -1.163 -16.156 -17.359 1 53.94 167 TYR A N 1
ATOM 1295 C CA . TYR A 1 167 ? -1.312 -15.828 -15.953 1 53.94 167 TYR A CA 1
ATOM 1296 C C . TYR A 1 167 ? -1.084 -14.344 -15.711 1 53.94 167 TYR A C 1
ATOM 1298 O O . TYR A 1 167 ? -1.599 -13.781 -14.742 1 53.94 167 TYR A O 1
ATOM 1306 N N . ARG A 1 168 ? -0.416 -13.773 -16.625 1 54.09 168 ARG A N 1
ATOM 1307 C CA . ARG A 1 168 ? -0.079 -12.359 -16.469 1 54.09 168 ARG A CA 1
ATOM 1308 C C . ARG A 1 168 ? -1.337 -11.5 -16.438 1 54.09 168 ARG A C 1
ATOM 1310 O O . ARG A 1 168 ? -1.401 -10.516 -15.695 1 54.09 168 ARG A O 1
ATOM 1317 N N . ALA A 1 169 ? -2.223 -11.844 -17.188 1 53.94 169 ALA A N 1
ATOM 1318 C CA . ALA A 1 169 ? -3.479 -11.109 -17.281 1 53.94 169 ALA A CA 1
ATOM 1319 C C . ALA A 1 169 ? -4.238 -11.156 -15.953 1 53.94 169 ALA A C 1
ATOM 1321 O O . ALA A 1 169 ? -4.957 -10.211 -15.602 1 53.94 169 ALA A O 1
ATOM 1322 N N . LEU A 1 170 ? -3.994 -12.219 -15.273 1 53.44 170 LEU A N 1
ATOM 1323 C CA . LEU A 1 170 ? -4.719 -12.438 -14.031 1 53.44 170 LEU A CA 1
ATOM 1324 C C . LEU A 1 170 ? -4.109 -11.625 -12.891 1 53.44 170 LEU A C 1
ATOM 1326 O O . LEU A 1 170 ? -4.773 -11.359 -11.891 1 53.44 170 LEU A O 1
ATOM 1330 N N . LEU A 1 171 ? -2.873 -11.352 -13.055 1 48.56 171 LEU A N 1
ATOM 1331 C CA . LEU A 1 171 ? -2.139 -10.719 -11.961 1 48.56 171 LEU A CA 1
ATOM 1332 C C . LEU A 1 171 ? -2.303 -9.203 -12 1 48.56 171 LEU A C 1
ATOM 1334 O O . LEU A 1 171 ? -1.674 -8.492 -11.211 1 48.56 171 LEU A O 1
ATOM 1338 N N . ARG A 1 172 ? -3.094 -8.758 -12.938 1 47.94 172 ARG A N 1
ATOM 1339 C CA . ARG A 1 172 ? -3.352 -7.324 -13.023 1 47.94 172 ARG A CA 1
ATOM 1340 C C . ARG A 1 172 ? -4.785 -7 -12.609 1 47.94 172 ARG A C 1
ATOM 1342 O O . ARG A 1 172 ? -5.699 -7.785 -12.859 1 47.94 172 ARG A O 1
ATOM 1349 N N . HIS A 1 173 ? -5 -6.184 -11.648 1 46.88 173 HIS A N 1
ATOM 1350 C CA . HIS A 1 173 ? -6.348 -5.703 -11.367 1 46.88 173 HIS A CA 1
ATOM 1351 C C . HIS A 1 173 ? -7.02 -5.168 -12.625 1 46.88 173 HIS A C 1
ATOM 1353 O O . HIS A 1 173 ? -6.363 -4.547 -13.461 1 46.88 173 HIS A O 1
ATOM 1359 N N . HIS A 1 174 ? -8.109 -5.816 -13.047 1 42.25 174 HIS A N 1
ATOM 1360 C CA . HIS A 1 174 ? -8.914 -5.258 -14.125 1 42.25 174 HIS A CA 1
ATOM 1361 C C . HIS A 1 174 ? -9.273 -3.805 -13.852 1 42.25 174 HIS A C 1
ATOM 1363 O O . HIS A 1 174 ? -9.859 -3.492 -12.812 1 42.25 174 HIS A O 1
ATOM 1369 N N . ARG A 1 175 ? -8.469 -2.885 -14.102 1 41 175 ARG A N 1
ATOM 1370 C CA . ARG A 1 175 ? -8.781 -1.469 -13.93 1 41 175 ARG A CA 1
ATOM 1371 C C . ARG A 1 175 ? -9.938 -1.048 -14.828 1 41 175 ARG A C 1
ATOM 1373 O O . ARG A 1 175 ? -9.945 -1.345 -16.016 1 41 175 ARG A O 1
ATOM 1380 N N . GLN A 1 176 ? -11.219 -1.191 -14.312 1 33.03 176 GLN A N 1
ATOM 1381 C CA . GLN A 1 176 ? -12.289 -0.636 -15.133 1 33.03 176 GLN A CA 1
ATOM 1382 C C . GLN A 1 176 ? -11.898 0.727 -15.703 1 33.03 176 GLN A C 1
ATOM 1384 O O . GLN A 1 176 ? -11.469 1.613 -14.961 1 33.03 176 GLN A O 1
ATOM 1389 N N . ASN A 1 177 ? -11.383 0.852 -16.906 1 30.36 177 ASN A N 1
ATOM 1390 C CA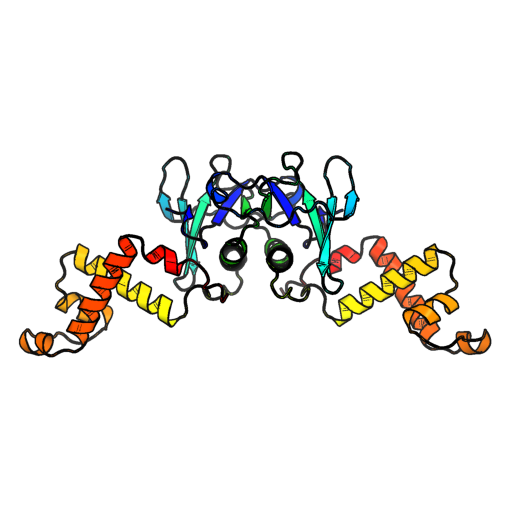 . ASN A 1 177 ? -11.406 2.105 -17.656 1 30.36 177 ASN A CA 1
ATOM 1391 C C . ASN A 1 177 ? -12.648 2.93 -17.328 1 30.36 177 ASN A C 1
ATOM 1393 O O . ASN A 1 177 ? -13.758 2.395 -17.281 1 30.36 177 ASN A O 1
ATOM 1397 N N . MET B 1 1 ? 8.586 15.898 13.445 1 43.12 1 MET B N 1
ATOM 1398 C CA . MET B 1 1 ? 9.461 15.461 12.367 1 43.12 1 MET B CA 1
ATOM 1399 C C . MET B 1 1 ? 8.789 14.398 11.508 1 43.12 1 MET B C 1
ATOM 1401 O O . MET B 1 1 ? 7.859 13.727 11.961 1 43.12 1 MET B O 1
ATOM 1405 N N . PRO B 1 2 ? 8.945 14.508 10.164 1 48.19 2 PRO B N 1
ATOM 1406 C CA . PRO B 1 2 ? 8.312 13.57 9.234 1 48.19 2 PRO B CA 1
ATOM 1407 C C . PRO B 1 2 ? 8.328 12.133 9.742 1 48.19 2 PRO B C 1
ATOM 1409 O O . PRO B 1 2 ? 7.434 11.352 9.422 1 48.19 2 PRO B O 1
ATOM 1412 N N . GLU B 1 3 ? 9.273 11.773 10.602 1 51.28 3 GLU B N 1
ATOM 1413 C CA . GLU B 1 3 ? 9.438 10.383 11.023 1 51.28 3 GLU B CA 1
ATOM 1414 C C . GLU B 1 3 ? 8.32 9.953 11.961 1 51.28 3 GLU B C 1
ATOM 1416 O O . GLU B 1 3 ? 8 8.766 12.047 1 51.28 3 GLU B O 1
ATOM 1421 N N . ASP B 1 4 ? 7.707 10.945 12.641 1 55.34 4 ASP B N 1
ATOM 1422 C CA . ASP B 1 4 ? 6.676 10.578 13.609 1 55.34 4 ASP B CA 1
ATOM 1423 C C . ASP B 1 4 ? 5.312 10.453 12.93 1 55.34 4 ASP B C 1
ATOM 1425 O O . ASP B 1 4 ? 4.387 9.859 13.492 1 55.34 4 ASP B O 1
ATOM 1429 N N . ASP B 1 5 ? 5.34 11.055 11.75 1 63.81 5 ASP B N 1
ATOM 1430 C CA . ASP B 1 5 ? 4.098 11 10.984 1 63.81 5 ASP B CA 1
ATOM 1431 C C . ASP B 1 5 ? 4.043 9.742 10.117 1 63.81 5 ASP B C 1
ATOM 1433 O O . ASP B 1 5 ? 4.73 9.656 9.094 1 63.81 5 ASP B O 1
ATOM 1437 N N . THR B 1 6 ? 3.184 8.758 10.602 1 74.56 6 THR B N 1
ATOM 1438 C CA . THR B 1 6 ? 3.143 7.469 9.922 1 74.56 6 THR B CA 1
ATOM 1439 C C . THR B 1 6 ? 2.432 7.594 8.578 1 74.56 6 THR B C 1
ATOM 1441 O O . THR B 1 6 ? 2.336 6.617 7.828 1 74.56 6 THR B O 1
ATOM 1444 N N . SER B 1 7 ? 1.963 8.898 8.266 1 79.19 7 SER B N 1
ATOM 1445 C CA . SER B 1 7 ? 1.341 9.109 6.965 1 79.19 7 SER B CA 1
ATOM 1446 C C . SER B 1 7 ? 2.357 9.609 5.941 1 79.19 7 SER B C 1
ATOM 1448 O O . SER B 1 7 ? 2.08 9.633 4.742 1 79.19 7 SER B O 1
ATOM 1450 N N . THR B 1 8 ? 3.529 10 6.492 1 82.5 8 THR B N 1
ATOM 1451 C CA . THR B 1 8 ? 4.562 10.516 5.605 1 82.5 8 THR B CA 1
ATOM 1452 C C . THR B 1 8 ? 5.094 9.406 4.691 1 82.5 8 THR B C 1
ATOM 1454 O O . THR B 1 8 ? 5.336 8.289 5.145 1 82.5 8 THR B O 1
ATOM 1457 N N . LEU B 1 9 ? 5.188 9.805 3.443 1 90.56 9 LEU B N 1
ATOM 1458 C CA . LEU B 1 9 ? 5.695 8.844 2.469 1 90.56 9 LEU B CA 1
ATOM 1459 C C . LEU B 1 9 ? 7.121 9.195 2.055 1 90.56 9 LEU B C 1
ATOM 1461 O O . LEU B 1 9 ? 7.438 10.359 1.815 1 90.56 9 LEU B O 1
ATOM 1465 N N . PHE B 1 10 ? 7.949 8.227 2.025 1 89.75 10 PHE B N 1
ATOM 1466 C CA . PHE B 1 10 ? 9.312 8.367 1.528 1 89.75 10 PHE B CA 1
ATOM 1467 C C . PHE B 1 10 ? 9.422 7.867 0.093 1 89.75 10 PHE B C 1
ATOM 1469 O O . PHE B 1 10 ? 9.008 6.746 -0.209 1 89.75 10 PHE B O 1
ATOM 1476 N N . LEU B 1 11 ? 9.891 8.734 -0.749 1 91.06 11 LEU B N 1
ATOM 1477 C CA . LEU B 1 11 ? 10.008 8.398 -2.164 1 91.06 11 LEU B CA 1
ATOM 1478 C C . LEU B 1 11 ? 11.469 8.352 -2.596 1 91.06 11 LEU B C 1
ATOM 1480 O O . LEU B 1 11 ? 12.242 9.25 -2.268 1 91.06 11 LEU B O 1
ATOM 1484 N N . GLY B 1 12 ? 11.82 7.336 -3.18 1 89.44 12 GLY B N 1
ATOM 1485 C CA . GLY B 1 12 ? 13.109 7.188 -3.824 1 89.44 12 GLY B CA 1
ATOM 1486 C C . GLY B 1 12 ? 13.008 6.836 -5.297 1 89.44 12 GLY B C 1
ATOM 1487 O O . GLY B 1 12 ? 11.906 6.785 -5.852 1 89.44 12 GLY B O 1
ATOM 1488 N N . LEU B 1 13 ? 14.18 6.73 -5.875 1 86.56 13 LEU B N 1
ATOM 1489 C CA . LEU B 1 13 ? 14.195 6.34 -7.281 1 86.56 13 LEU B CA 1
ATOM 1490 C C . LEU B 1 13 ? 13.609 4.949 -7.469 1 86.56 13 LEU B C 1
ATOM 1492 O O . LEU B 1 13 ? 13.922 4.027 -6.711 1 86.56 13 LEU B O 1
ATOM 1496 N N . ALA B 1 14 ? 12.68 4.844 -8.406 1 87.38 14 ALA B N 1
ATOM 1497 C CA . ALA B 1 14 ? 12.133 3.525 -8.719 1 87.38 14 ALA B CA 1
ATOM 1498 C C . ALA B 1 14 ? 13.195 2.633 -9.352 1 87.38 14 ALA B C 1
ATOM 1500 O O . ALA B 1 14 ? 13.992 3.092 -10.18 1 87.38 14 ALA B O 1
ATOM 1501 N N . PRO B 1 15 ? 13.117 1.324 -8.938 1 79.56 15 PRO B N 1
ATOM 1502 C CA . PRO B 1 15 ? 14.062 0.424 -9.602 1 79.56 15 PRO B CA 1
ATOM 1503 C C . PRO B 1 15 ? 13.844 0.339 -11.109 1 79.56 15 PRO B C 1
ATOM 1505 O O . PRO B 1 15 ? 12.695 0.302 -11.562 1 79.56 15 PRO B O 1
ATOM 1508 N N . ALA B 1 16 ? 14.914 0.386 -11.859 1 72.06 16 ALA B N 1
ATOM 1509 C CA . ALA B 1 16 ? 14.875 0.404 -13.32 1 72.06 16 ALA B CA 1
ATOM 1510 C C . ALA B 1 16 ? 14.07 -0.771 -13.867 1 72.06 16 ALA B C 1
ATOM 1512 O O . ALA B 1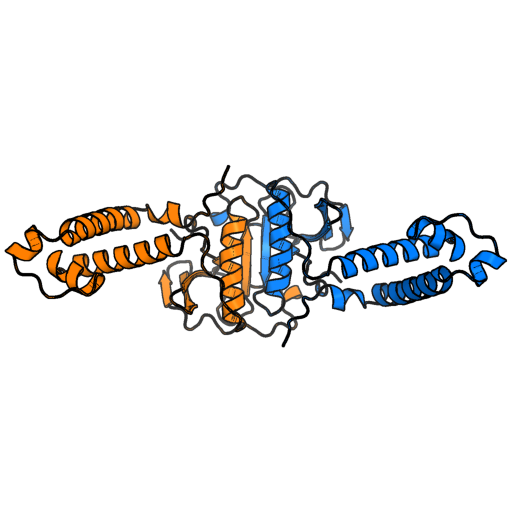 16 ? 13.352 -0.63 -14.852 1 72.06 16 ALA B O 1
ATOM 1513 N N . GLY B 1 17 ? 14.148 -1.875 -13.273 1 66.94 17 GLY B N 1
ATOM 1514 C CA . GLY B 1 17 ? 13.461 -3.061 -13.766 1 66.94 17 GLY B CA 1
ATOM 1515 C C . GLY B 1 17 ? 11.953 -2.982 -13.617 1 66.94 17 GLY B C 1
ATOM 1516 O O . GLY B 1 17 ? 11.227 -3.736 -14.266 1 66.94 17 GLY B O 1
ATOM 1517 N N . LEU B 1 18 ? 11.484 -2.088 -12.773 1 70.25 18 LEU B N 1
ATOM 1518 C CA . LEU B 1 18 ? 10.047 -1.998 -12.508 1 70.25 18 LEU B CA 1
ATOM 1519 C C . LEU B 1 18 ? 9.422 -0.857 -13.305 1 70.25 18 LEU B C 1
ATOM 1521 O O . LEU B 1 18 ? 8.195 -0.729 -13.352 1 70.25 18 LEU B O 1
ATOM 1525 N N . THR B 1 19 ? 10.172 0.043 -13.852 1 62.69 19 THR B N 1
ATOM 1526 C CA . THR B 1 19 ? 9.625 1.266 -14.43 1 62.69 19 THR B CA 1
ATOM 1527 C C . THR B 1 19 ? 9.75 1.246 -15.945 1 62.69 19 THR B C 1
ATOM 1529 O O . THR B 1 19 ? 9.461 2.244 -16.609 1 62.69 19 THR B O 1
ATOM 1532 N N . ALA B 1 20 ? 10.266 0.207 -16.594 1 55.41 20 ALA B N 1
ATOM 1533 C CA . ALA B 1 20 ? 10.57 0.261 -18.031 1 55.41 20 ALA B CA 1
ATOM 1534 C C . ALA B 1 20 ? 9.398 0.834 -18.812 1 55.41 20 ALA B C 1
ATOM 1536 O O . ALA B 1 20 ? 9.602 1.624 -19.75 1 55.41 20 ALA B O 1
ATOM 1537 N N . ASP B 1 21 ? 8.133 0.466 -18.516 1 54.53 21 ASP B N 1
ATOM 1538 C CA . ASP B 1 21 ? 7.059 0.981 -19.359 1 54.53 21 ASP B CA 1
ATOM 1539 C C . ASP B 1 21 ? 6.164 1.94 -18.578 1 54.53 21 ASP B C 1
ATOM 1541 O O . ASP B 1 21 ? 5.012 2.172 -18.969 1 54.53 21 ASP B O 1
ATOM 1545 N N . ALA B 1 22 ? 6.859 2.434 -17.562 1 55.09 22 ALA B N 1
ATOM 1546 C CA . ALA B 1 22 ? 5.945 3.123 -16.656 1 55.09 22 ALA B CA 1
ATOM 1547 C C . ALA B 1 22 ? 5.695 4.559 -17.109 1 55.09 22 ALA B C 1
ATOM 1549 O O . ALA B 1 22 ? 6.605 5.223 -17.625 1 55.09 22 ALA B O 1
ATOM 1550 N N . VAL B 1 23 ? 4.441 4.848 -17.484 1 55.62 23 VAL B N 1
ATOM 1551 C CA . VAL B 1 23 ? 4.051 6.246 -17.609 1 55.62 23 VAL B CA 1
ATOM 1552 C C . VAL B 1 23 ? 4.332 6.98 -16.297 1 55.62 23 VAL B C 1
ATOM 1554 O O . VAL B 1 23 ? 3.922 6.531 -15.227 1 55.62 23 VAL B O 1
ATOM 1557 N N . LEU B 1 24 ? 5.238 7.98 -16.375 1 59.84 24 LEU B N 1
ATOM 1558 C CA . LEU B 1 24 ? 5.621 8.75 -15.203 1 59.84 24 LEU B CA 1
ATOM 1559 C C . LEU B 1 24 ? 4.426 9.516 -14.641 1 59.84 24 LEU B C 1
ATOM 1561 O O . LEU B 1 24 ? 3.703 10.18 -15.383 1 59.84 24 LEU B O 1
ATOM 1565 N N . PRO B 1 25 ? 3.973 9.078 -13.461 1 59.03 25 PRO B N 1
ATOM 1566 C CA . PRO B 1 25 ? 2.914 9.914 -12.898 1 59.03 25 PRO B CA 1
ATOM 1567 C C . PRO B 1 25 ? 3.277 11.398 -12.891 1 59.03 25 PRO B C 1
ATOM 1569 O O . PRO B 1 25 ? 4.453 11.75 -13.023 1 59.03 25 PRO B O 1
ATOM 1572 N N . PRO B 1 26 ? 2.182 12.219 -12.961 1 59 26 PRO B N 1
ATOM 1573 C CA . PRO B 1 26 ? 2.434 13.664 -12.906 1 59 26 PRO B CA 1
ATOM 1574 C C . PRO B 1 26 ? 3.479 14.039 -11.852 1 59 26 PRO B C 1
ATOM 1576 O O . PRO B 1 26 ? 3.584 13.375 -10.82 1 59 26 PRO B O 1
ATOM 1579 N N . THR B 1 27 ? 4.48 14.867 -12.242 1 64.12 27 THR B N 1
ATOM 1580 C CA . THR B 1 27 ? 5.629 15.391 -11.508 1 64.12 27 THR B CA 1
ATOM 1581 C C . THR B 1 27 ? 5.172 16.188 -10.289 1 64.12 27 THR B C 1
ATOM 1583 O O . THR B 1 27 ? 4.109 16.812 -10.312 1 64.12 27 THR B O 1
ATOM 1586 N N . PHE B 1 28 ? 5.59 15.789 -9.023 1 75.62 28 PHE B N 1
ATOM 1587 C CA . PHE B 1 28 ? 5.402 16.453 -7.742 1 75.62 28 PHE B CA 1
ATOM 1588 C C . PHE B 1 28 ? 5.895 17.891 -7.805 1 75.62 28 PHE B C 1
ATOM 1590 O O . PHE B 1 28 ? 6.141 18.516 -6.77 1 75.62 28 PHE B O 1
ATOM 1597 N N . GLU B 1 29 ? 6.008 18.469 -9 1 69.06 29 GLU B N 1
ATOM 1598 C CA . GLU B 1 29 ? 6.594 19.797 -9.133 1 69.06 29 GLU B CA 1
ATOM 1599 C C . GLU B 1 29 ? 5.707 20.859 -8.5 1 69.06 29 GLU B C 1
ATOM 1601 O O . GLU B 1 29 ? 6.199 21.891 -8.031 1 69.06 29 GLU B O 1
ATOM 1606 N N . THR B 1 30 ? 4.426 20.594 -8.445 1 65.75 30 THR B N 1
ATOM 1607 C CA . THR B 1 30 ? 3.504 21.594 -7.93 1 65.75 30 THR B CA 1
ATOM 1608 C C . THR B 1 30 ? 3.307 21.438 -6.426 1 65.75 30 THR B C 1
ATOM 1610 O O . THR B 1 30 ? 2.574 22.203 -5.801 1 65.75 30 THR B O 1
ATOM 1613 N N . ALA B 1 31 ? 4.008 20.469 -5.965 1 72.19 31 ALA B N 1
ATOM 1614 C CA . ALA B 1 31 ? 3.844 20.234 -4.531 1 72.19 31 ALA B CA 1
ATOM 1615 C C . ALA B 1 31 ? 4.57 21.297 -3.717 1 72.19 31 ALA B C 1
ATOM 1617 O O . ALA B 1 31 ? 5.625 21.797 -4.125 1 72.19 31 ALA B O 1
ATOM 1618 N N . GLY B 1 32 ? 3.922 21.812 -2.701 1 69.62 32 GLY B N 1
ATOM 1619 C CA . GLY B 1 32 ? 4.562 22.781 -1.818 1 69.62 32 GLY B CA 1
ATOM 1620 C C . GLY B 1 32 ? 5.746 22.203 -1.066 1 69.62 32 GLY B C 1
ATOM 1621 O O . GLY B 1 32 ? 5.664 21.109 -0.511 1 69.62 32 GLY B O 1
ATOM 1622 N N . ARG B 1 33 ? 6.938 22.812 -1.283 1 67 33 ARG B N 1
ATOM 1623 C CA . ARG B 1 33 ? 8.125 22.422 -0.526 1 67 33 ARG B CA 1
ATOM 1624 C C . ARG B 1 33 ? 8.086 23 0.884 1 67 33 ARG B C 1
ATOM 1626 O O . ARG B 1 33 ? 7.871 24.188 1.063 1 67 33 ARG B O 1
ATOM 1633 N N . ILE B 1 34 ? 8.023 22.156 1.854 1 63.41 34 ILE B N 1
ATOM 1634 C CA . ILE B 1 34 ? 7.875 22.672 3.211 1 63.41 34 ILE B CA 1
ATOM 1635 C C . ILE B 1 34 ? 9.211 22.594 3.947 1 63.41 34 ILE B C 1
ATOM 1637 O O . ILE B 1 34 ? 9.367 23.172 5.02 1 63.41 34 ILE B O 1
ATOM 1641 N N . ALA B 1 35 ? 10.125 21.781 3.549 1 60.72 35 ALA B N 1
ATOM 1642 C CA . ALA B 1 35 ? 11.477 21.75 4.109 1 60.72 35 ALA B CA 1
ATOM 1643 C C . ALA B 1 35 ? 12.516 21.453 3.029 1 60.72 35 ALA B C 1
ATOM 1645 O O . ALA B 1 35 ? 12.234 20.734 2.07 1 60.72 35 ALA B O 1
ATOM 1646 N N . ASP B 1 36 ? 13.461 22.391 2.811 1 57.19 36 ASP B N 1
ATOM 1647 C CA . ASP B 1 36 ? 14.484 22.234 1.781 1 57.19 36 ASP B CA 1
ATOM 1648 C C . ASP B 1 36 ? 15.789 21.703 2.375 1 57.19 36 ASP B C 1
ATOM 1650 O O . ASP B 1 36 ? 16.812 21.625 1.685 1 57.19 36 ASP B O 1
ATOM 1654 N N . ASP B 1 37 ? 15.75 21.484 3.598 1 57.16 37 ASP B N 1
ATOM 1655 C CA . ASP B 1 37 ? 17.109 21.094 3.969 1 57.16 37 ASP B CA 1
ATOM 1656 C C . ASP B 1 37 ? 17.547 19.844 3.209 1 57.16 37 ASP B C 1
ATOM 1658 O O . ASP B 1 37 ? 17.25 19.703 2.02 1 57.16 37 ASP B O 1
ATOM 1662 N N . SER B 1 38 ? 18.297 18.906 3.736 1 58.16 38 SER B N 1
ATOM 1663 C CA . SER B 1 38 ? 18.938 17.75 3.104 1 58.16 38 SER B CA 1
ATOM 1664 C C . SER B 1 38 ? 17.906 16.891 2.379 1 58.16 38 SER B C 1
ATOM 1666 O O . SER B 1 38 ? 18.234 16.219 1.394 1 58.16 38 SER B O 1
ATOM 1668 N N . GLU B 1 39 ? 16.672 17.016 2.951 1 63.88 39 GLU B N 1
ATOM 1669 C CA . GLU B 1 39 ? 15.609 16.266 2.297 1 63.88 39 GLU B CA 1
ATOM 1670 C C . GLU B 1 39 ? 14.477 17.172 1.839 1 63.88 39 GLU B C 1
ATOM 1672 O O . GLU B 1 39 ? 14.133 18.141 2.525 1 63.88 39 GLU B O 1
ATOM 1677 N N . ASP B 1 40 ? 14.164 17.031 0.584 1 74 40 ASP B N 1
ATOM 1678 C CA . ASP B 1 40 ? 13.008 17.766 0.079 1 74 40 ASP B CA 1
ATOM 1679 C C . ASP B 1 40 ? 11.703 17.203 0.65 1 74 40 ASP B C 1
ATOM 1681 O O . ASP B 1 40 ? 11.414 16.016 0.498 1 74 40 ASP B O 1
ATOM 1685 N N . VAL B 1 41 ? 11.18 17.938 1.5 1 77.88 41 VAL B N 1
ATOM 1686 C CA . VAL B 1 41 ? 9.875 17.594 2.035 1 77.88 41 VAL B CA 1
ATOM 1687 C C . VAL B 1 41 ? 8.781 18.359 1.295 1 77.88 41 VAL B C 1
ATOM 1689 O O . VAL B 1 41 ? 8.844 19.594 1.201 1 77.88 41 VAL B O 1
ATOM 1692 N N . LEU B 1 42 ? 7.879 17.609 0.675 1 83 42 LEU B N 1
ATOM 1693 C CA . LEU B 1 42 ? 6.793 18.188 -0.103 1 83 42 LEU B CA 1
ATOM 1694 C C . LEU B 1 42 ? 5.445 17.906 0.556 1 83 42 LEU B C 1
ATOM 1696 O O . LEU B 1 42 ? 5.266 16.875 1.203 1 83 42 LEU B O 1
ATOM 1700 N N . LEU B 1 43 ? 4.66 18.844 0.511 1 82.38 43 LEU B N 1
ATOM 1701 C CA . LEU B 1 43 ? 3.252 18.641 0.833 1 82.38 43 LEU B CA 1
ATOM 1702 C C . LEU B 1 43 ? 2.414 18.547 -0.437 1 82.38 43 LEU B C 1
ATOM 1704 O O . LEU B 1 43 ? 2.283 19.516 -1.18 1 82.38 43 LEU B O 1
ATOM 1708 N N . TYR B 1 44 ? 1.891 17.391 -0.642 1 86.62 44 TYR B N 1
ATOM 1709 C CA . TYR B 1 44 ? 1.159 17.125 -1.876 1 86.62 44 TYR B CA 1
ATOM 1710 C C . TYR B 1 44 ? -0.346 17.172 -1.638 1 86.62 44 TYR B C 1
ATOM 1712 O O . TYR B 1 44 ? -0.852 16.531 -0.708 1 86.62 44 TYR B O 1
ATOM 1720 N N . ASP B 1 45 ? -0.973 17.922 -2.438 1 85.81 45 ASP B N 1
ATOM 1721 C CA . ASP B 1 45 ? -2.426 18.062 -2.359 1 85.81 45 ASP B CA 1
ATOM 1722 C C . ASP B 1 45 ? -3.119 16.891 -3.057 1 85.81 45 ASP B C 1
ATOM 1724 O O . ASP B 1 45 ? -2.986 16.719 -4.27 1 85.81 45 ASP B O 1
ATOM 1728 N N . LEU B 1 46 ? -3.92 16.062 -2.375 1 87.69 46 LEU B N 1
ATOM 1729 C CA . LEU B 1 46 ? -4.613 14.883 -2.902 1 87.69 46 LEU B CA 1
ATOM 1730 C C . LEU B 1 46 ? -6.012 15.25 -3.383 1 87.69 46 LEU B C 1
ATOM 1732 O O . LEU B 1 46 ? -6.703 14.43 -3.988 1 87.69 46 LEU B O 1
ATOM 1736 N N . GLY B 1 47 ? -6.371 16.469 -3.084 1 80.88 47 GLY B N 1
ATOM 1737 C CA . GLY B 1 47 ? -7.738 16.875 -3.348 1 80.88 47 GLY B CA 1
ATOM 1738 C C . GLY B 1 47 ? -8.648 16.734 -2.141 1 80.88 47 GLY B C 1
ATOM 1739 O O . GLY B 1 47 ? -8.32 16.031 -1.19 1 80.88 47 GLY B O 1
ATOM 1740 N N . ASN B 1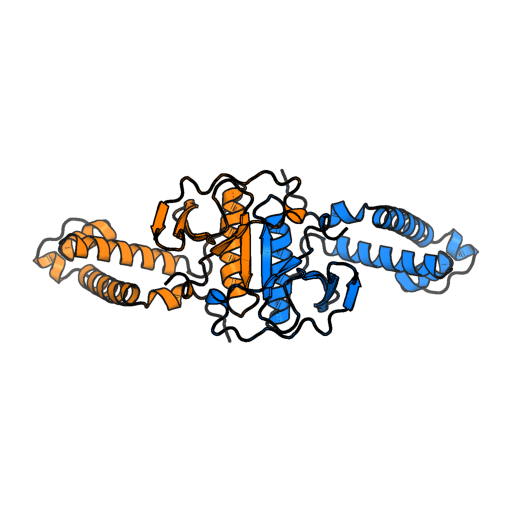 48 ? -9.781 17.453 -2.139 1 76.25 48 ASN B N 1
ATOM 1741 C CA . ASN B 1 48 ? -10.812 17.391 -1.112 1 76.25 48 ASN B CA 1
ATOM 1742 C C . ASN B 1 48 ? -10.258 17.734 0.266 1 76.25 48 ASN B C 1
ATOM 1744 O O . ASN B 1 48 ? -10.656 17.141 1.269 1 76.25 48 ASN B O 1
ATOM 1748 N N . GLY B 1 49 ? -9.25 18.578 0.298 1 76.31 49 GLY B N 1
ATOM 1749 C CA . GLY B 1 49 ? -8.672 19.047 1.551 1 76.31 49 GLY B CA 1
ATOM 1750 C C . GLY B 1 49 ? -7.664 18.078 2.143 1 76.31 49 GLY B C 1
ATOM 1751 O O . GLY B 1 49 ? -7.141 18.312 3.232 1 76.31 49 GLY B O 1
ATOM 1752 N N . GLN B 1 50 ? -7.41 17.016 1.438 1 80.12 50 GLN B N 1
ATOM 1753 C CA . GLN B 1 50 ? -6.441 16.047 1.931 1 80.12 50 GLN B CA 1
ATOM 1754 C C . GLN B 1 50 ? -5.051 16.312 1.364 1 80.12 50 GLN B C 1
ATOM 1756 O O . GLN B 1 50 ? -4.914 16.703 0.203 1 80.12 50 GLN B O 1
ATOM 1761 N N . ARG B 1 51 ? -4.07 16.172 2.213 1 80.75 51 ARG B N 1
ATOM 1762 C CA . ARG B 1 51 ? -2.678 16.344 1.813 1 80.75 51 ARG B CA 1
ATOM 1763 C C . ARG B 1 51 ? -1.812 15.219 2.363 1 80.75 51 ARG B C 1
ATOM 1765 O O . ARG B 1 51 ? -2.18 14.562 3.344 1 80.75 51 ARG B O 1
ATOM 1772 N N . VAL B 1 52 ? -0.766 14.969 1.702 1 85 52 VAL B N 1
ATOM 1773 C CA . VAL B 1 52 ? 0.198 13.984 2.186 1 85 52 VAL B CA 1
ATOM 1774 C C . VAL B 1 52 ? 1.61 14.555 2.1 1 85 52 VAL B C 1
ATOM 1776 O O . VAL B 1 52 ? 1.953 15.234 1.128 1 85 52 VAL B O 1
ATOM 1779 N N . GLN B 1 53 ? 2.336 14.352 3.107 1 82.88 53 GLN B N 1
ATOM 1780 C CA . GLN B 1 53 ? 3.73 14.773 3.131 1 82.88 53 GLN B CA 1
ATOM 1781 C C . GLN B 1 53 ? 4.629 13.75 2.438 1 82.88 53 GLN B C 1
ATOM 1783 O O . GLN B 1 53 ? 4.52 12.555 2.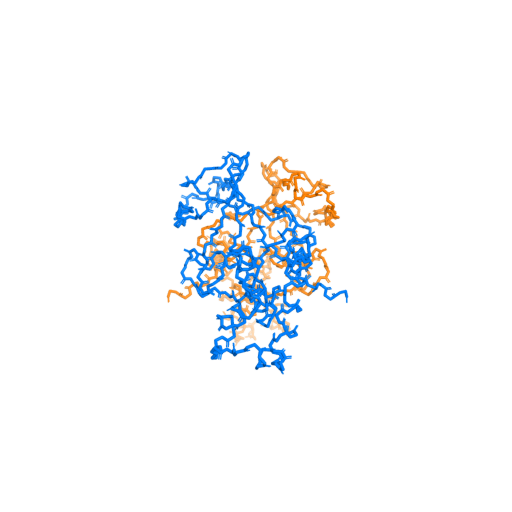686 1 82.88 53 GLN B O 1
ATOM 1788 N N . LEU B 1 54 ? 5.461 14.258 1.582 1 87.62 54 LEU B N 1
ATOM 1789 C CA . LEU B 1 54 ? 6.41 13.438 0.839 1 87.62 54 LEU B CA 1
ATOM 1790 C C . LEU B 1 54 ? 7.848 13.836 1.171 1 87.62 54 LEU B C 1
ATOM 1792 O O . LEU B 1 54 ? 8.18 15.016 1.179 1 87.62 54 LEU B O 1
ATOM 1796 N N . VAL B 1 55 ? 8.609 12.875 1.525 1 84.75 55 VAL B N 1
ATOM 1797 C CA . VAL B 1 55 ? 10.047 13.078 1.694 1 84.75 55 VAL B CA 1
ATOM 1798 C C . VAL B 1 55 ? 10.797 12.43 0.537 1 84.75 55 VAL B C 1
ATOM 1800 O O . VAL B 1 55 ? 10.742 11.211 0.358 1 84.75 55 VAL B O 1
ATOM 1803 N N . ILE B 1 56 ? 11.438 13.266 -0.246 1 86.5 56 ILE B N 1
ATOM 1804 C CA . ILE B 1 56 ? 12.172 12.766 -1.402 1 86.5 56 ILE B CA 1
ATOM 1805 C C . ILE B 1 56 ? 13.617 12.469 -1.004 1 86.5 56 ILE B C 1
ATOM 1807 O O . ILE B 1 56 ? 14.32 13.344 -0.484 1 86.5 56 ILE B O 1
ATOM 1811 N N . GLU B 1 57 ? 13.953 11.203 -1.245 1 84.56 57 GLU B N 1
ATOM 1812 C CA . GLU B 1 57 ? 15.328 10.828 -0.926 1 84.56 57 GLU B CA 1
ATOM 1813 C C . GLU B 1 57 ? 16.328 11.633 -1.754 1 84.56 57 GLU B C 1
ATOM 1815 O O . GLU B 1 57 ? 16.031 12.023 -2.883 1 84.56 57 GLU B O 1
ATOM 1820 N N . PRO B 1 58 ? 17.531 11.906 -1.183 1 79.88 58 PRO B N 1
ATOM 1821 C CA . PRO B 1 58 ? 18.516 12.758 -1.842 1 79.88 58 PRO B CA 1
ATOM 1822 C C . PRO B 1 58 ? 18.891 12.258 -3.238 1 79.88 58 PRO B C 1
ATOM 1824 O O . PRO B 1 58 ? 19.188 13.07 -4.125 1 79.88 58 PRO B O 1
ATOM 1827 N N . ASP B 1 59 ? 18.859 10.961 -3.486 1 79.12 59 ASP B N 1
ATOM 1828 C CA . ASP B 1 59 ? 19.297 10.422 -4.77 1 79.12 59 ASP B CA 1
ATOM 1829 C C . ASP B 1 59 ? 18.156 10.398 -5.777 1 79.12 59 ASP B C 1
ATOM 1831 O O . ASP B 1 59 ? 18.328 9.984 -6.922 1 79.12 59 ASP B O 1
ATOM 1835 N N . ALA B 1 60 ? 17.016 10.898 -5.305 1 82.5 60 ALA B N 1
ATOM 1836 C CA . ALA B 1 60 ? 15.867 10.914 -6.199 1 82.5 60 ALA B CA 1
ATOM 1837 C C . ALA B 1 60 ? 15.555 12.336 -6.66 1 82.5 60 ALA B C 1
ATOM 1839 O O . ALA B 1 60 ? 15.719 13.289 -5.902 1 82.5 60 ALA B O 1
ATOM 1840 N N . MET B 1 61 ? 15.258 12.445 -7.891 1 78.31 61 MET B N 1
ATOM 1841 C CA . MET B 1 61 ? 14.883 13.742 -8.469 1 78.31 61 MET B CA 1
ATOM 1842 C C . MET B 1 61 ? 13.453 13.711 -8.984 1 78.31 61 MET B C 1
ATOM 1844 O O . MET B 1 61 ? 13 12.695 -9.508 1 78.31 61 MET B O 1
ATOM 1848 N N . LEU B 1 62 ? 12.922 14.906 -8.789 1 77.44 62 LEU B N 1
ATOM 1849 C CA . LEU B 1 62 ? 11.594 15.047 -9.359 1 77.44 62 LEU B CA 1
ATOM 1850 C C . LEU B 1 62 ? 11.633 14.93 -10.875 1 77.44 62 LEU B C 1
ATOM 1852 O O . LEU B 1 62 ? 12.594 15.367 -11.516 1 77.44 62 LEU B O 1
ATOM 1856 N N . GLY B 1 63 ? 10.82 14.188 -11.578 1 76.44 63 GLY B N 1
ATOM 1857 C CA . GLY B 1 63 ? 10.805 13.953 -13.008 1 76.44 63 GLY B CA 1
ATOM 1858 C C . GLY B 1 63 ? 11.219 12.547 -13.391 1 76.44 63 GLY B C 1
ATOM 1859 O O . GLY B 1 63 ? 11.039 12.125 -14.539 1 76.44 63 GLY B O 1
ATOM 1860 N N . GLN B 1 64 ? 11.875 11.984 -12.445 1 82.31 64 GLN B N 1
ATOM 1861 C CA . GLN B 1 64 ? 12.234 10.578 -12.648 1 82.31 64 GLN B CA 1
ATOM 1862 C C . GLN B 1 64 ? 11.164 9.656 -12.07 1 82.31 64 GLN B C 1
ATOM 1864 O O . GLN B 1 64 ? 10.336 10.078 -11.266 1 82.31 64 GLN B O 1
ATOM 1869 N N . PRO B 1 65 ? 11.203 8.453 -12.555 1 85.88 65 PRO B N 1
ATOM 1870 C CA . PRO B 1 65 ? 10.273 7.512 -11.93 1 85.88 65 PRO B CA 1
ATOM 1871 C C . PRO B 1 65 ? 10.555 7.297 -10.445 1 85.88 65 PRO B C 1
ATOM 1873 O O . PRO B 1 65 ? 11.695 7.02 -10.062 1 85.88 65 PRO B O 1
ATOM 1876 N N . LEU B 1 66 ? 9.578 7.527 -9.672 1 89.56 66 LEU B N 1
ATOM 1877 C CA . LEU B 1 66 ? 9.742 7.418 -8.227 1 89.56 66 LEU B CA 1
ATOM 1878 C C . LEU B 1 66 ? 9 6.199 -7.684 1 89.56 66 LEU B C 1
ATOM 1880 O O . LEU B 1 66 ? 8.062 5.707 -8.32 1 89.56 66 LEU B O 1
ATOM 1884 N N . ALA B 1 67 ? 9.5 5.742 -6.594 1 92.81 67 ALA B N 1
ATOM 1885 C CA . ALA B 1 67 ? 8.867 4.652 -5.855 1 92.81 67 ALA B CA 1
ATOM 1886 C C . ALA B 1 67 ? 8.742 4.992 -4.371 1 92.81 67 ALA B C 1
ATOM 1888 O O . ALA B 1 67 ? 9.602 5.68 -3.812 1 92.81 67 ALA B O 1
ATOM 1889 N N . ALA B 1 68 ? 7.648 4.594 -3.824 1 94.44 68 ALA B N 1
ATOM 1890 C CA . ALA B 1 68 ? 7.492 4.727 -2.377 1 94.44 68 ALA B CA 1
ATOM 1891 C C . ALA B 1 68 ? 8.25 3.625 -1.642 1 94.44 68 ALA B C 1
ATOM 1893 O O . ALA B 1 68 ? 8.242 2.467 -2.066 1 94.44 68 ALA B O 1
ATOM 1894 N N . ILE B 1 69 ? 8.898 4.012 -0.628 1 93.5 69 ILE B N 1
ATOM 1895 C CA . ILE B 1 69 ? 9.617 3.084 0.236 1 93.5 69 ILE B CA 1
ATOM 1896 C C . ILE B 1 69 ? 8.836 2.873 1.533 1 93.5 69 ILE B C 1
ATOM 1898 O O . ILE B 1 69 ? 8.727 3.787 2.354 1 93.5 69 ILE B O 1
ATOM 1902 N N . ILE B 1 70 ? 8.312 1.668 1.732 1 93.25 70 ILE B N 1
ATOM 1903 C CA . ILE B 1 70 ? 7.449 1.395 2.879 1 93.25 70 ILE B CA 1
ATOM 1904 C C . ILE B 1 70 ? 8.109 0.358 3.785 1 93.25 70 ILE B C 1
ATOM 1906 O O . ILE B 1 70 ? 8.102 -0.838 3.482 1 93.25 70 ILE B O 1
ATOM 1910 N N . PRO B 1 71 ? 8.68 0.773 4.883 1 90.31 71 PRO B N 1
ATOM 1911 C CA . PRO B 1 71 ? 9.211 -0.209 5.832 1 90.31 71 PRO B CA 1
ATOM 1912 C C . PRO B 1 71 ? 8.164 -1.227 6.277 1 90.31 71 PRO B C 1
ATOM 1914 O O . PRO B 1 71 ? 6.984 -0.886 6.418 1 90.31 71 PRO B O 1
ATOM 1917 N N . LEU B 1 72 ? 8.586 -2.441 6.504 1 90.88 72 LEU B N 1
ATOM 1918 C CA . LEU B 1 72 ? 7.676 -3.518 6.875 1 90.88 72 LEU B CA 1
ATOM 1919 C C . LEU B 1 72 ? 7.484 -3.57 8.383 1 90.88 72 LEU B C 1
ATOM 1921 O O . LEU B 1 72 ? 7.277 -4.645 8.953 1 90.88 72 LEU B O 1
ATOM 1925 N N . ASP B 1 73 ? 7.559 -2.508 9.023 1 83.56 73 ASP B N 1
ATOM 1926 C CA . ASP B 1 73 ? 7.379 -2.42 10.469 1 83.56 73 ASP B CA 1
ATOM 1927 C C . ASP B 1 73 ? 5.91 -2.197 10.828 1 83.56 73 ASP B C 1
ATOM 1929 O O . ASP B 1 73 ? 5.031 -2.316 9.969 1 83.56 73 ASP B O 1
ATOM 1933 N N . ARG B 1 74 ? 5.641 -1.94 12.086 1 77.38 74 ARG B N 1
ATOM 1934 C CA . ARG B 1 74 ? 4.277 -1.848 12.602 1 77.38 74 ARG B CA 1
ATOM 1935 C C . ARG B 1 74 ? 3.545 -0.656 11.992 1 77.38 74 ARG B C 1
ATOM 1937 O O . ARG B 1 74 ? 2.314 -0.639 11.938 1 77.38 74 ARG B O 1
ATOM 1944 N N . ASP B 1 75 ? 4.301 0.343 11.531 1 78.31 75 ASP B N 1
ATOM 1945 C CA . ASP B 1 75 ? 3.686 1.532 10.953 1 78.31 75 ASP B CA 1
ATOM 1946 C C . ASP B 1 75 ? 3.447 1.351 9.453 1 78.31 75 ASP B C 1
ATOM 1948 O O . ASP B 1 75 ? 2.924 2.248 8.789 1 78.31 75 ASP B O 1
ATOM 1952 N N . GLY B 1 76 ? 3.848 0.254 8.922 1 86.44 76 GLY B N 1
ATOM 1953 C CA . GLY B 1 76 ? 3.736 -0.013 7.5 1 86.44 76 GLY B CA 1
ATOM 1954 C C . GLY B 1 76 ? 2.316 0.108 6.98 1 86.44 76 GLY B C 1
ATOM 1955 O O . GLY B 1 76 ? 2.096 0.609 5.875 1 86.44 76 GLY B O 1
ATOM 1956 N N . LEU B 1 77 ? 1.376 -0.308 7.844 1 85.06 77 LEU B N 1
ATOM 1957 C CA . LEU B 1 77 ? -0.013 -0.281 7.398 1 85.06 77 LEU B CA 1
ATOM 1958 C C . LEU B 1 77 ? -0.52 1.153 7.285 1 85.06 77 LEU B C 1
ATOM 1960 O O . LEU B 1 77 ? -1.302 1.471 6.387 1 85.06 77 LEU B O 1
ATOM 1964 N N . ASP B 1 78 ? -0.12 2.012 8.164 1 81.69 78 ASP B N 1
ATOM 1965 C CA . ASP B 1 78 ? -0.48 3.424 8.07 1 81.69 78 ASP B CA 1
ATOM 1966 C C . ASP B 1 78 ? 0.109 4.062 6.816 1 81.69 78 ASP B C 1
ATOM 1968 O O . ASP B 1 78 ? -0.578 4.801 6.109 1 81.69 78 ASP B O 1
ATOM 1972 N N . ARG B 1 79 ? 1.321 3.758 6.645 1 86.31 79 ARG B N 1
ATOM 1973 C CA . ARG B 1 79 ? 1.991 4.305 5.469 1 86.31 79 ARG B CA 1
ATOM 1974 C C . ARG B 1 79 ? 1.378 3.76 4.184 1 86.31 79 ARG B C 1
ATOM 1976 O O . ARG B 1 79 ? 1.294 4.469 3.18 1 86.31 79 ARG B O 1
ATOM 1983 N N . LEU B 1 80 ? 0.981 2.578 4.285 1 92.31 80 LEU B N 1
ATOM 1984 C CA . LEU B 1 80 ? 0.295 1.961 3.154 1 92.31 80 LEU B CA 1
ATOM 1985 C C . LEU B 1 80 ? -0.987 2.717 2.818 1 92.31 80 LEU B C 1
ATOM 1987 O O . LEU B 1 80 ? -1.295 2.936 1.646 1 92.31 80 LEU B O 1
ATOM 1991 N N . GLU B 1 81 ? -1.712 3.061 3.801 1 89.81 81 GLU B N 1
ATOM 1992 C CA . GLU B 1 81 ? -2.941 3.818 3.586 1 89.81 81 GLU B CA 1
ATOM 1993 C C . GLU B 1 81 ? -2.652 5.176 2.951 1 89.81 81 GLU B C 1
ATOM 1995 O O . GLU B 1 81 ? -3.389 5.625 2.072 1 89.81 81 GLU B O 1
ATOM 2000 N N . SER B 1 82 ? -1.612 5.797 3.432 1 90.38 82 SER B N 1
ATOM 2001 C CA . SER B 1 82 ? -1.193 7.062 2.832 1 90.38 82 SER B CA 1
ATOM 2002 C C . SER B 1 82 ? -0.825 6.879 1.362 1 90.38 82 SER B C 1
ATOM 2004 O O . SER B 1 82 ? -1.217 7.684 0.515 1 90.38 82 SER B O 1
ATOM 2006 N N . LEU B 1 83 ? -0.112 5.832 1.079 1 94.81 83 LEU B N 1
ATOM 2007 C CA . LEU B 1 83 ? 0.299 5.555 -0.292 1 94.81 83 LEU B CA 1
ATOM 2008 C C . LEU B 1 83 ? -0.912 5.277 -1.178 1 94.81 83 LEU B C 1
ATOM 2010 O O . LEU B 1 83 ? -0.932 5.668 -2.348 1 94.81 83 LEU B O 1
ATOM 2014 N N . ARG B 1 84 ? -1.861 4.609 -0.659 1 93.94 84 ARG B N 1
ATOM 2015 C CA . ARG B 1 84 ? -3.084 4.355 -1.412 1 93.94 84 ARG B CA 1
ATOM 2016 C C . ARG B 1 84 ? -3.734 5.66 -1.858 1 93.94 84 ARG B C 1
ATOM 2018 O O . ARG B 1 84 ? -4.152 5.789 -3.01 1 93.94 84 ARG B O 1
ATOM 2025 N N . ARG B 1 85 ? -3.844 6.566 -0.957 1 91.94 85 ARG B N 1
ATOM 2026 C CA . ARG B 1 85 ? -4.441 7.855 -1.28 1 91.94 85 ARG B CA 1
ATOM 2027 C C . ARG B 1 85 ? -3.619 8.594 -2.328 1 91.94 85 ARG B C 1
ATOM 2029 O O . ARG B 1 85 ? -4.172 9.188 -3.258 1 91.94 85 ARG B O 1
ATOM 2036 N N . LEU B 1 86 ? -2.322 8.555 -2.193 1 93.56 86 LEU B N 1
ATOM 2037 C CA . LEU B 1 86 ? -1.449 9.211 -3.16 1 93.56 86 LEU B CA 1
ATOM 2038 C C . LEU B 1 86 ? -1.622 8.602 -4.547 1 93.56 86 LEU B C 1
ATOM 2040 O O . LEU B 1 86 ? -1.8 9.328 -5.531 1 93.56 86 LEU B O 1
ATOM 2044 N N . LEU B 1 87 ? -1.587 7.27 -4.605 1 91.75 87 LEU B N 1
ATOM 2045 C CA . LEU B 1 87 ? -1.721 6.59 -5.891 1 91.75 87 LEU B CA 1
ATOM 2046 C C . LEU B 1 87 ? -3.076 6.879 -6.52 1 91.75 87 LEU B C 1
ATOM 2048 O O . LEU B 1 87 ? -3.172 7.082 -7.734 1 91.75 87 LEU B O 1
ATOM 2052 N N . ALA B 1 88 ? -4.074 6.875 -5.738 1 90.5 88 ALA B N 1
ATOM 2053 C CA . ALA B 1 88 ? -5.395 7.223 -6.258 1 90.5 88 ALA B CA 1
ATOM 2054 C C . ALA B 1 88 ? -5.395 8.617 -6.879 1 90.5 88 ALA B C 1
ATOM 2056 O O . ALA B 1 88 ? -5.891 8.805 -7.992 1 90.5 88 ALA B O 1
ATOM 2057 N N . ALA B 1 89 ? -4.883 9.531 -6.188 1 89.81 89 ALA B N 1
ATOM 2058 C CA . ALA B 1 89 ? -4.82 10.906 -6.668 1 89.81 89 ALA B CA 1
ATOM 2059 C C . ALA B 1 89 ? -4.008 11 -7.953 1 89.81 89 ALA B C 1
ATOM 2061 O O . ALA B 1 89 ? -4.414 11.672 -8.906 1 89.81 89 ALA B O 1
ATOM 2062 N N . LEU B 1 90 ? -2.891 10.359 -7.984 1 88 90 LEU B N 1
ATOM 2063 C CA . LEU B 1 90 ? -1.985 10.422 -9.125 1 88 90 LEU B CA 1
ATOM 2064 C C . LEU B 1 90 ? -2.645 9.852 -10.375 1 88 90 LEU B C 1
ATOM 2066 O O . LEU B 1 90 ? -2.377 10.305 -11.492 1 88 90 LEU B O 1
ATOM 2070 N N . HIS B 1 91 ? -3.496 8.914 -10.148 1 83.75 91 HIS B N 1
ATOM 2071 C CA . HIS B 1 91 ? -4.062 8.211 -11.297 1 83.75 91 HIS B CA 1
ATOM 2072 C C . HIS B 1 91 ? -5.527 8.578 -11.5 1 83.75 91 HIS B C 1
ATOM 2074 O O . HIS B 1 91 ? -6.266 7.867 -12.18 1 83.75 91 HIS B O 1
ATOM 2080 N N . GLY B 1 92 ? -5.949 9.586 -10.836 1 85.62 92 GLY B N 1
ATOM 2081 C CA . GLY B 1 92 ? -7.258 10.164 -11.094 1 85.62 92 GLY B CA 1
ATOM 2082 C C . GLY B 1 92 ? -8.398 9.312 -10.555 1 85.62 92 GLY B C 1
ATOM 2083 O O . GLY B 1 92 ? -9.484 9.289 -11.133 1 85.62 92 GLY B O 1
ATOM 2084 N N . ARG B 1 93 ? -8.133 8.57 -9.602 1 86.81 93 ARG B N 1
ATOM 2085 C CA . ARG B 1 93 ? -9.164 7.77 -8.945 1 86.81 93 ARG B CA 1
ATOM 2086 C C . ARG B 1 93 ? -9.703 8.484 -7.711 1 86.81 93 ARG B C 1
ATOM 2088 O O . ARG B 1 93 ? -9.164 9.508 -7.297 1 86.81 93 ARG B O 1
ATOM 2095 N N . THR B 1 94 ? -10.812 7.906 -7.215 1 91.19 94 THR B N 1
ATOM 2096 C CA . THR B 1 94 ? -11.383 8.469 -5.996 1 91.19 94 THR B CA 1
ATOM 2097 C C . THR B 1 94 ? -10.43 8.273 -4.816 1 91.19 94 THR B C 1
ATOM 2099 O O . THR B 1 94 ? -10 7.152 -4.547 1 91.19 94 THR B O 1
ATOM 2102 N N . VAL B 1 95 ? -10.039 9.352 -4.215 1 91.06 95 VAL B N 1
ATOM 2103 C CA . VAL B 1 95 ? -9.164 9.305 -3.049 1 91.06 95 VAL B CA 1
ATOM 2104 C C . VAL B 1 95 ? -9.977 8.945 -1.808 1 91.06 95 VAL B C 1
ATOM 2106 O O . VAL B 1 95 ? -10.898 9.672 -1.425 1 91.06 95 VAL B O 1
ATOM 2109 N N . PRO B 1 96 ? -9.633 7.777 -1.225 1 88.25 96 PRO B N 1
ATOM 2110 C CA . PRO B 1 96 ? -10.367 7.422 -0.004 1 88.25 96 PRO B CA 1
ATOM 2111 C C . PRO B 1 96 ? -10.07 8.367 1.156 1 88.25 96 PRO B C 1
ATOM 2113 O O . PRO B 1 96 ? -9.047 9.055 1.15 1 88.25 96 PRO B O 1
ATOM 2116 N N . PRO B 1 97 ? -10.984 8.414 2.131 1 81 97 PRO B N 1
ATOM 2117 C CA . PRO B 1 97 ? -10.742 9.281 3.285 1 81 97 PRO B CA 1
ATOM 2118 C C . PRO B 1 97 ? -9.539 8.836 4.113 1 81 97 PRO B C 1
ATOM 2120 O O . PRO B 1 97 ? -9.188 7.656 4.113 1 81 97 PRO B O 1
ATOM 2123 N N . ASP B 1 98 ? -8.828 9.75 4.758 1 76.19 98 ASP B N 1
ATOM 2124 C CA . ASP B 1 98 ? -7.797 9.438 5.738 1 76.19 98 ASP B CA 1
ATOM 2125 C C . ASP B 1 98 ? -8.398 8.766 6.973 1 76.19 98 ASP B C 1
ATOM 2127 O O . ASP B 1 98 ? -9.086 9.414 7.766 1 76.19 98 ASP B O 1
ATOM 2131 N N . THR B 1 99 ? -8.227 7.414 7.066 1 70.62 99 THR B N 1
ATOM 2132 C CA . THR B 1 99 ? -8.906 6.633 8.094 1 70.62 99 THR B CA 1
ATOM 2133 C C . THR B 1 99 ? -8.227 6.82 9.453 1 70.62 99 THR B C 1
ATOM 2135 O O . THR B 1 99 ? -8.75 6.383 10.477 1 70.62 99 THR B O 1
ATOM 2138 N N . ARG B 1 100 ? -7.027 7.367 9.492 1 63.97 100 ARG B N 1
ATOM 2139 C CA . ARG B 1 100 ? -6.363 7.637 10.766 1 63.97 100 ARG B CA 1
ATOM 2140 C C . ARG B 1 100 ? -7.141 8.664 11.578 1 63.97 100 ARG B C 1
ATOM 2142 O O . ARG B 1 100 ? -7.008 8.719 12.805 1 63.97 100 ARG B O 1
ATOM 2149 N N . LEU B 1 101 ? -7.836 9.367 10.812 1 57.66 101 LEU B N 1
ATOM 2150 C CA . LEU B 1 101 ? -8.656 10.398 11.445 1 57.66 101 LEU B CA 1
ATOM 2151 C C . LEU B 1 101 ? -10.125 10.234 11.062 1 57.66 101 LEU B C 1
ATOM 2153 O O . LEU B 1 101 ? -10.445 10.062 9.891 1 57.66 101 LEU B O 1
ATOM 2157 N N . THR B 1 102 ? -10.945 9.961 12.164 1 58.34 102 THR B N 1
ATOM 2158 C CA . THR B 1 102 ? -12.367 10.047 11.859 1 58.34 102 THR B CA 1
ATOM 2159 C C . THR B 1 102 ? -12.703 11.391 11.227 1 58.34 102 THR B C 1
ATOM 2161 O O . THR B 1 102 ? -11.891 12.312 11.242 1 58.34 102 THR B O 1
ATOM 2164 N N . ARG B 1 103 ? -13.781 11.383 10.469 1 55.38 103 ARG B N 1
ATOM 2165 C CA . ARG B 1 103 ? -14.242 12.656 9.914 1 55.38 103 ARG B CA 1
ATOM 2166 C C . ARG B 1 103 ? -14.289 13.734 10.984 1 55.38 103 ARG B C 1
ATOM 2168 O O . ARG B 1 103 ? -13.891 14.875 10.75 1 55.38 103 ARG B O 1
ATOM 2175 N N . GLN B 1 104 ? -14.75 13.273 12.086 1 63 104 GLN B N 1
ATOM 2176 C CA . GLN B 1 104 ? -14.867 14.203 13.203 1 63 104 GLN B CA 1
ATOM 2177 C C . GLN B 1 104 ? -13.492 14.68 13.672 1 63 104 GLN B C 1
ATOM 2179 O O . GLN B 1 104 ? -13.305 15.859 13.977 1 63 104 GLN B O 1
ATOM 2184 N N . GLN B 1 105 ? -12.508 13.75 13.703 1 64.19 105 GLN B N 1
ATOM 2185 C CA . GLN B 1 105 ? -11.156 14.109 14.141 1 64.19 105 GLN B CA 1
ATOM 2186 C C . GLN B 1 105 ? -10.484 15.039 13.133 1 64.19 105 GLN B C 1
ATOM 2188 O O . GLN B 1 105 ? -9.812 15.992 13.523 1 64.19 105 GLN B O 1
ATOM 2193 N N . ARG B 1 106 ? -10.828 14.836 11.969 1 61.59 106 ARG B N 1
ATOM 2194 C CA . ARG B 1 106 ? -10.266 15.68 10.914 1 61.59 106 ARG B CA 1
ATOM 2195 C C . ARG B 1 106 ? -10.828 17.094 10.992 1 61.59 106 ARG B C 1
ATOM 2197 O O . ARG B 1 106 ? -10.078 18.062 10.875 1 61.59 106 ARG B O 1
ATOM 2204 N N . LEU B 1 107 ? -12.117 17.156 11.164 1 65.69 107 LEU B N 1
ATOM 2205 C CA . LEU B 1 107 ? -12.766 18.453 11.289 1 65.69 107 LEU B CA 1
ATOM 2206 C C . LEU B 1 107 ? -12.234 19.219 12.5 1 65.69 107 LEU B C 1
ATOM 2208 O O . LEU B 1 107 ? -11.953 20.406 12.414 1 65.69 107 LEU B O 1
ATOM 2212 N N . ARG B 1 108 ? -12.078 18.484 13.508 1 72.88 108 ARG B N 1
ATOM 2213 C CA . ARG B 1 108 ? -11.57 19.094 14.727 1 72.88 108 ARG B CA 1
ATOM 2214 C C . ARG B 1 108 ? -10.148 19.609 14.523 1 72.88 108 ARG B C 1
ATOM 2216 O O . ARG B 1 108 ? -9.812 20.703 14.977 1 72.88 108 ARG B O 1
ATOM 2223 N N . LEU B 1 109 ? -9.414 18.859 13.844 1 70.56 109 LEU B N 1
ATOM 2224 C CA . LEU B 1 109 ? -8.031 19.25 13.594 1 70.56 109 LEU B CA 1
ATOM 2225 C C . LEU B 1 109 ? -7.969 20.516 12.734 1 70.56 109 LEU B C 1
ATOM 2227 O O . LEU B 1 109 ? -7.16 21.406 12.992 1 70.56 109 LEU B O 1
ATOM 2231 N N . ARG B 1 110 ? -8.844 20.547 11.812 1 71.81 110 ARG B N 1
ATOM 2232 C CA . ARG B 1 110 ? -8.906 21.734 10.969 1 71.81 110 ARG B CA 1
ATOM 2233 C C . ARG B 1 110 ? -9.273 22.969 11.781 1 71.81 110 ARG B C 1
ATOM 2235 O O . ARG B 1 110 ? -8.664 24.016 11.617 1 71.81 110 ARG B O 1
ATOM 2242 N N . ARG B 1 111 ? -10.273 22.812 12.586 1 79.62 111 ARG B N 1
ATOM 2243 C CA . ARG B 1 111 ? -10.695 23.922 13.43 1 79.62 111 ARG B CA 1
ATOM 2244 C C . ARG B 1 111 ? -9.586 24.344 14.383 1 79.62 111 ARG B C 1
ATOM 2246 O O . ARG B 1 111 ? -9.367 25.547 14.594 1 79.62 111 ARG B O 1
ATOM 2253 N N . MET B 1 112 ? -8.898 23.391 14.883 1 80.62 112 MET B N 1
ATOM 2254 C CA . MET B 1 112 ? -7.777 23.672 15.773 1 80.62 112 MET B CA 1
ATOM 2255 C C . MET B 1 112 ? -6.711 24.5 15.062 1 80.62 112 MET B C 1
ATOM 2257 O O . MET B 1 112 ? -6.23 25.5 15.602 1 80.62 112 MET B O 1
ATOM 2261 N N . LEU B 1 113 ? -6.445 24.109 13.828 1 76.44 113 LEU B N 1
ATOM 2262 C CA . LEU B 1 113 ? -5.414 24.797 13.055 1 76.44 113 LEU B CA 1
ATOM 2263 C C . LEU B 1 113 ? -5.852 26.219 12.711 1 76.44 113 LEU B C 1
ATOM 2265 O O . LEU B 1 113 ? -5.047 27.156 12.773 1 76.44 113 LEU B O 1
ATOM 2269 N N . GLN B 1 114 ? -7.059 26.297 12.383 1 80.5 114 GLN B N 1
ATOM 2270 C CA . GLN B 1 114 ? -7.613 27.625 12.094 1 80.5 114 GLN B CA 1
ATOM 2271 C C . GLN B 1 114 ? -7.562 28.531 13.32 1 80.5 114 GLN B C 1
ATOM 2273 O O . GLN B 1 114 ? -7.199 29.703 13.219 1 80.5 114 GLN B O 1
ATOM 2278 N N . CYS B 1 115 ? -7.938 28.031 14.461 1 86.56 115 CYS B N 1
ATOM 2279 C CA . CYS B 1 115 ? -7.902 28.781 15.703 1 86.56 115 CYS B CA 1
ATOM 2280 C C . CYS B 1 115 ? -6.48 29.234 16.031 1 86.56 115 CYS B C 1
ATOM 2282 O O . CYS B 1 115 ? -6.258 30.375 16.406 1 86.56 115 CYS B O 1
ATOM 2284 N N . PHE B 1 116 ? -5.57 28.391 15.734 1 79.19 116 PHE B N 1
ATOM 2285 C CA . PHE B 1 116 ? -4.176 28.672 16.047 1 79.19 116 PHE B CA 1
ATOM 2286 C C . PHE B 1 116 ? -3.633 29.766 15.117 1 79.19 116 PHE B C 1
ATOM 2288 O O . PHE B 1 116 ? -2.938 30.672 15.562 1 79.19 116 PHE B O 1
ATOM 2295 N N . ASP B 1 117 ? -3.936 29.594 13.906 1 77.88 117 ASP B N 1
ATOM 2296 C CA . ASP B 1 117 ? -3.518 30.609 12.938 1 77.88 117 ASP B CA 1
ATOM 2297 C C . ASP B 1 117 ? -4.094 31.984 13.289 1 77.88 117 ASP B C 1
ATOM 2299 O O . ASP B 1 117 ? -3.395 33 13.211 1 77.88 117 ASP B O 1
ATOM 2303 N N . GLY B 1 118 ? -5.32 32.031 13.656 1 86.75 118 GLY B N 1
ATOM 2304 C CA . GLY B 1 118 ? -5.934 33.281 14.094 1 86.75 118 GLY B CA 1
ATOM 2305 C C . GLY B 1 118 ? -5.25 33.875 15.312 1 86.75 118 GLY B C 1
ATOM 2306 O O . GLY B 1 118 ? -4.98 35.094 15.344 1 86.75 118 GLY B O 1
ATOM 2307 N N . HIS B 1 119 ? -4.969 33.031 16.266 1 87.62 119 HIS B N 1
ATOM 2308 C CA . HIS B 1 119 ? -4.297 33.469 17.469 1 87.62 119 HIS B CA 1
ATOM 2309 C C . HIS B 1 119 ? -2.914 34.031 17.172 1 87.62 119 HIS B C 1
ATOM 2311 O O . HIS B 1 119 ? -2.533 35.094 17.688 1 87.62 119 HIS B O 1
ATOM 2317 N N . ARG B 1 120 ? -2.273 33.344 16.312 1 81.56 120 ARG B N 1
ATOM 2318 C CA . ARG B 1 120 ? -0.94 33.781 15.914 1 81.56 120 ARG B CA 1
ATOM 2319 C C . ARG B 1 120 ? -0.992 35.125 15.203 1 81.56 120 ARG B C 1
ATOM 2321 O O . ARG B 1 120 ? -0.083 35.969 15.352 1 81.56 120 ARG B O 1
ATOM 2328 N N . ASP B 1 121 ? -2 35.312 14.5 1 87.25 121 ASP B N 1
ATOM 2329 C CA . ASP B 1 121 ? -2.199 36.562 13.75 1 87.25 121 ASP B CA 1
ATOM 2330 C C . ASP B 1 121 ? -2.689 37.688 14.672 1 87.25 121 ASP B C 1
ATOM 2332 O O . ASP B 1 121 ? -2.926 38.812 14.219 1 87.25 121 ASP B O 1
ATOM 2336 N N . GLY B 1 122 ? -2.951 37.375 15.945 1 91.88 122 GLY B N 1
ATOM 2337 C CA . GLY B 1 122 ? -3.281 38.406 16.922 1 91.88 122 GLY B CA 1
ATOM 2338 C C . GLY B 1 122 ? -4.777 38.594 17.125 1 91.88 122 GLY B C 1
ATOM 2339 O O . GLY B 1 122 ? -5.211 39.5 17.812 1 91.88 122 GLY B O 1
ATOM 2340 N N . ALA B 1 123 ? -5.52 37.781 16.453 1 92.69 123 ALA B N 1
ATOM 2341 C CA . ALA B 1 123 ? -6.965 37.875 16.625 1 92.69 123 ALA B CA 1
ATOM 2342 C C . ALA B 1 123 ? -7.375 37.5 18.047 1 92.69 123 ALA B C 1
ATOM 2344 O O . ALA B 1 123 ? -6.727 36.656 18.688 1 92.69 123 ALA B O 1
ATOM 2345 N N . THR B 1 124 ? -8.438 38.125 18.531 1 92.81 124 THR B N 1
ATOM 2346 C CA . THR B 1 124 ? -8.992 37.781 19.828 1 92.81 124 THR B CA 1
ATOM 2347 C C . THR B 1 124 ? -9.797 36.469 19.734 1 92.81 124 THR B C 1
ATOM 2349 O O . THR B 1 124 ? -10.195 36.062 18.656 1 92.81 124 THR B O 1
ATOM 2352 N N . GL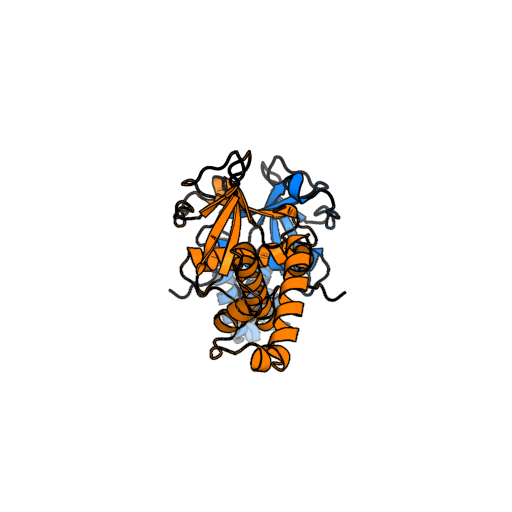N B 1 125 ? -9.953 35.781 20.859 1 93.81 125 GLN B N 1
ATOM 2353 C CA . GLN B 1 125 ? -10.742 34.562 20.906 1 93.81 125 GLN B CA 1
ATOM 2354 C C . GLN B 1 125 ? -12.133 34.781 20.312 1 93.81 125 GLN B C 1
ATOM 2356 O O . GLN B 1 125 ? -12.664 33.906 19.625 1 93.81 125 GLN B O 1
ATOM 2361 N N . ARG B 1 126 ? -12.656 35.969 20.594 1 92.94 126 ARG B N 1
ATOM 2362 C CA . ARG B 1 126 ? -13.977 36.312 20.094 1 92.94 126 ARG B CA 1
ATOM 2363 C C . ARG B 1 126 ? -13.984 36.406 18.578 1 92.94 126 ARG B C 1
ATOM 2365 O O . ARG B 1 126 ? -14.883 35.875 17.922 1 92.94 126 ARG B O 1
ATOM 2372 N N . GLU B 1 127 ? -13.062 37.031 18 1 92.62 127 GLU B N 1
ATOM 2373 C CA . GLU B 1 127 ? -12.93 37.125 16.547 1 92.62 127 GLU B CA 1
ATOM 2374 C C . GLU B 1 127 ? -12.719 35.75 15.906 1 92.62 127 GLU B C 1
ATOM 2376 O O . GLU B 1 127 ? -13.297 35.469 14.859 1 92.62 127 GLU B O 1
ATOM 2381 N N . ILE B 1 128 ? -11.883 34.906 16.516 1 93.94 128 ILE B N 1
ATOM 2382 C CA . ILE B 1 128 ? -11.602 33.594 16.031 1 93.94 128 ILE B CA 1
ATOM 2383 C C . ILE B 1 128 ? -12.891 32.75 16.016 1 93.94 128 ILE B C 1
ATOM 2385 O O . ILE B 1 128 ? -13.188 32.062 15.031 1 93.94 128 ILE B O 1
ATOM 2389 N N . ALA B 1 129 ? -13.641 32.875 17.031 1 92.25 129 ALA B N 1
ATOM 2390 C CA . ALA B 1 129 ? -14.891 32.125 17.156 1 92.25 129 ALA B CA 1
ATOM 2391 C C . ALA B 1 129 ? -15.852 32.5 16.016 1 92.25 129 ALA B C 1
ATOM 2393 O O . ALA B 1 129 ? -16.5 31.625 15.445 1 92.25 129 ALA B O 1
ATOM 2394 N N . GLN B 1 130 ? -15.922 33.75 15.719 1 90 130 GLN B N 1
ATOM 2395 C CA . GLN B 1 130 ? -16.812 34.219 14.664 1 90 130 GLN B CA 1
ATOM 2396 C C . GLN B 1 130 ? -16.453 33.594 13.32 1 90 130 GLN B C 1
ATOM 2398 O O . GLN B 1 130 ? -17.328 33.156 12.586 1 90 130 GLN B O 1
ATOM 2403 N N . VAL B 1 131 ? -15.227 33.562 13.016 1 86.69 131 VAL B N 1
ATOM 2404 C CA . VAL B 1 131 ? -14.75 33.094 11.727 1 86.69 131 VAL B CA 1
ATOM 2405 C C . VAL B 1 131 ? -14.859 31.562 11.68 1 86.69 131 VAL B C 1
ATOM 2407 O O . VAL B 1 131 ? -15.336 31 10.688 1 86.69 131 VAL B O 1
ATOM 2410 N N . VAL B 1 132 ? -14.445 30.875 12.742 1 85.69 132 VAL B N 1
ATOM 2411 C CA . VAL B 1 132 ? -14.32 29.422 12.758 1 85.69 132 VAL B CA 1
ATOM 2412 C C . VAL B 1 132 ? -15.703 28.781 12.859 1 85.69 132 VAL B C 1
ATOM 2414 O O . VAL B 1 132 ? -15.969 27.75 12.242 1 85.69 132 VAL B O 1
ATOM 2417 N N . PHE B 1 133 ? -16.641 29.375 13.617 1 85.69 133 PHE B N 1
ATOM 2418 C CA . PHE B 1 133 ? -17.969 28.797 13.828 1 85.69 133 PHE B CA 1
ATOM 2419 C C . PHE B 1 133 ? -19.016 29.5 12.977 1 85.69 133 PHE B C 1
ATOM 2421 O O . PHE B 1 133 ? -20.188 29.109 12.969 1 85.69 133 PHE B O 1
ATOM 2428 N N . HIS B 1 134 ? -18.562 30.516 12.195 1 84.25 134 HIS B N 1
ATOM 2429 C CA . HIS B 1 134 ? -19.453 31.266 11.328 1 84.25 134 HIS B CA 1
ATOM 2430 C C . HIS B 1 134 ? -20.656 31.781 12.102 1 84.25 134 HIS B C 1
ATOM 2432 O O . HIS B 1 134 ? -21.812 31.578 11.68 1 84.25 134 HIS B O 1
ATOM 2438 N N . ILE B 1 135 ? -20.391 32.375 13.203 1 84 135 ILE B N 1
ATOM 2439 C CA . ILE B 1 135 ? -21.469 32.938 14.023 1 84 135 ILE B CA 1
ATOM 2440 C C . ILE B 1 135 ? -21.469 34.438 13.938 1 84 135 ILE B C 1
ATOM 2442 O O . ILE B 1 135 ? -20.484 35.062 13.523 1 84 135 ILE B O 1
ATOM 2446 N N . ALA B 1 136 ? -22.516 35.094 14.258 1 86 136 ALA B N 1
ATOM 2447 C CA . ALA B 1 136 ? -22.672 36.562 14.227 1 86 136 ALA B CA 1
ATOM 2448 C C . ALA B 1 136 ? -21.734 37.219 15.219 1 86 136 ALA B C 1
ATOM 2450 O O . ALA B 1 136 ? -21.203 36.562 16.125 1 86 136 ALA B O 1
ATOM 2451 N N . ARG B 1 137 ? -21.484 38.531 14.945 1 88.06 137 ARG B N 1
ATOM 2452 C CA . ARG B 1 137 ? -20.641 39.312 15.852 1 88.06 137 ARG B CA 1
ATOM 2453 C C . ARG B 1 137 ? -21.234 39.344 17.25 1 88.06 137 ARG B C 1
ATOM 2455 O O . ARG B 1 137 ? -22.438 39.531 17.422 1 88.06 137 ARG B O 1
ATOM 2462 N N . LEU B 1 138 ? -20.422 38.938 18.188 1 85.88 138 LEU B N 1
ATOM 2463 C CA . LEU B 1 138 ? -20.828 38.938 19.594 1 85.88 138 LEU B CA 1
ATOM 2464 C C . LEU B 1 138 ? -20.25 40.156 20.328 1 85.88 138 LEU B C 1
ATOM 2466 O O . LEU B 1 138 ? -19.094 40.5 20.125 1 85.88 138 LEU B O 1
ATOM 2470 N N . ASP B 1 139 ? -21.078 40.875 21.031 1 90 139 ASP B N 1
ATOM 2471 C CA . ASP B 1 139 ? -20.516 41.906 21.891 1 90 139 ASP B CA 1
ATOM 2472 C C . ASP B 1 139 ? -19.875 41.312 23.141 1 90 139 ASP B C 1
ATOM 2474 O O . ASP B 1 139 ? -19.812 40.094 23.281 1 90 139 ASP B O 1
ATOM 2478 N N . ARG B 1 140 ? -19.266 42.188 23.922 1 90.81 140 ARG B N 1
ATOM 2479 C CA . ARG B 1 140 ? -18.469 41.719 25.062 1 90.81 140 ARG B CA 1
ATOM 2480 C C . ARG B 1 140 ? -19.297 40.844 25.984 1 90.81 140 ARG B C 1
ATOM 2482 O O . ARG B 1 140 ? -18.828 39.781 26.438 1 90.81 140 ARG B O 1
ATOM 2489 N N . GLN B 1 141 ? -20.547 41.281 26.281 1 92.12 141 GLN B N 1
ATOM 2490 C CA . GLN B 1 141 ? -21.406 40.5 27.188 1 92.12 141 GLN B CA 1
ATOM 2491 C C . GLN B 1 141 ? -21.844 39.188 26.562 1 92.12 141 GLN B C 1
ATOM 2493 O O . GLN B 1 141 ? -21.812 38.156 27.203 1 92.12 141 GLN B O 1
ATOM 2498 N N . GLU B 1 142 ? -22.25 39.25 25.328 1 92.12 142 GLU B N 1
ATOM 2499 C CA . GLU B 1 142 ? -22.672 38.062 24.578 1 92.12 142 GLU B CA 1
ATOM 2500 C C . GLU B 1 142 ? -21.547 37.031 24.531 1 92.12 142 GLU B C 1
ATOM 2502 O O . GLU B 1 142 ? -21.812 35.812 24.609 1 92.12 142 GLU B O 1
ATOM 2507 N N . TRP B 1 143 ? -20.312 37.5 24.359 1 92.25 143 TRP B N 1
ATOM 2508 C CA . TRP B 1 143 ? -19.141 36.656 24.281 1 92.25 143 TRP B CA 1
ATOM 2509 C C . TRP B 1 143 ? -18.938 35.906 25.609 1 92.25 143 TRP B C 1
ATOM 2511 O O . TRP B 1 143 ? -18.688 34.688 25.625 1 92.25 143 TRP B O 1
ATOM 2521 N N . GLN B 1 144 ? -19.031 36.656 26.703 1 91.81 144 GLN B N 1
ATOM 2522 C CA . GLN B 1 144 ? -18.781 36.094 28.016 1 91.81 144 GLN B CA 1
ATOM 2523 C C . GLN B 1 144 ? -19.781 34.969 28.328 1 91.81 144 GLN B C 1
ATOM 2525 O O . GLN B 1 144 ? -19.469 34.031 29.031 1 91.81 144 GLN B O 1
ATOM 2530 N N . ASP B 1 145 ? -20.938 35.031 27.656 1 90.75 145 ASP B N 1
ATOM 2531 C CA . ASP B 1 145 ? -22 34.062 27.938 1 90.75 145 ASP B CA 1
ATOM 2532 C C . ASP B 1 145 ? -22.031 32.969 26.875 1 90.75 145 ASP B C 1
ATOM 2534 O O . ASP B 1 145 ? -22.781 32 27 1 90.75 145 ASP B O 1
ATOM 2538 N N . ALA B 1 146 ? -21.312 33.188 25.844 1 88.31 146 ALA B N 1
ATOM 2539 C CA . ALA B 1 146 ? -21.391 32.25 24.703 1 88.31 146 ALA B CA 1
ATOM 2540 C C . ALA B 1 146 ? -20.656 30.953 25.016 1 88.31 146 ALA B C 1
ATOM 2542 O O . ALA B 1 146 ? -19.562 30.953 25.562 1 88.31 146 ALA B O 1
ATOM 2543 N N . SER B 1 147 ? -21.312 29.75 24.703 1 89.81 147 SER B N 1
ATOM 2544 C CA . SER B 1 147 ? -20.656 28.453 24.812 1 89.81 147 SER B CA 1
ATOM 2545 C C . SER B 1 147 ? -19.422 28.375 23.938 1 89.81 147 SER B C 1
ATOM 2547 O O . SER B 1 147 ? -18.484 27.625 24.219 1 89.81 147 SER B O 1
ATOM 2549 N N . ALA B 1 148 ? -19.391 29.219 22.875 1 89.56 148 ALA B N 1
ATOM 2550 C CA . ALA B 1 148 ? -18.281 29.234 21.938 1 89.56 148 ALA B CA 1
ATOM 2551 C C . ALA B 1 148 ? -16.984 29.625 22.641 1 89.56 148 ALA B C 1
ATOM 2553 O O . ALA B 1 148 ? -15.891 29.203 22.234 1 89.56 148 ALA B O 1
ATOM 2554 N N . ARG B 1 149 ? -17.141 30.438 23.688 1 89.94 149 ARG B N 1
ATOM 2555 C CA . ARG B 1 149 ? -15.977 30.859 24.438 1 89.94 149 ARG B CA 1
ATOM 2556 C C . ARG B 1 149 ? -15.234 29.656 25.016 1 89.94 149 ARG B C 1
ATOM 2558 O O . ARG B 1 149 ? -14.016 29.547 24.891 1 89.94 149 ARG B O 1
ATOM 2565 N N . HIS B 1 150 ? -15.914 28.734 25.531 1 90.56 150 HIS B N 1
ATOM 2566 C CA . HIS B 1 150 ? -15.297 27.547 26.109 1 90.56 150 HIS B CA 1
ATOM 2567 C C . HIS B 1 150 ? -14.703 26.656 25.031 1 90.56 150 HIS B C 1
ATOM 2569 O O . HIS B 1 150 ? -13.602 26.125 25.203 1 90.56 150 HIS B O 1
ATOM 2575 N N . THR B 1 151 ? -15.398 26.578 24 1 90.31 151 THR B N 1
ATOM 2576 C CA . THR B 1 151 ? -14.953 25.719 22.906 1 90.31 151 THR B CA 1
ATOM 2577 C C . THR B 1 151 ? -13.672 26.25 22.281 1 90.31 151 THR B C 1
ATOM 2579 O O . THR B 1 151 ? -12.742 25.484 22.016 1 90.31 151 THR B O 1
ATOM 2582 N N . ILE B 1 152 ? -13.609 27.578 22.062 1 90.19 152 ILE B N 1
ATOM 2583 C CA . ILE B 1 152 ? -12.43 28.188 21.469 1 90.19 152 ILE B CA 1
ATOM 2584 C C . ILE B 1 152 ? -11.234 28 22.406 1 90.19 152 ILE B C 1
ATOM 2586 O O . ILE B 1 152 ? -10.125 27.688 21.953 1 90.19 152 ILE B O 1
ATOM 2590 N N . LYS B 1 153 ? -11.5 28.188 23.656 1 90.06 153 LYS B N 1
ATOM 2591 C CA . LYS B 1 153 ? -10.438 27.984 24.641 1 90.06 153 LYS B CA 1
ATOM 2592 C C . LYS B 1 153 ? -9.883 26.562 24.562 1 90.06 153 LYS B C 1
ATOM 2594 O O . LYS B 1 153 ? -8.672 26.375 24.562 1 90.06 153 LYS B O 1
ATOM 2599 N N . SER B 1 154 ? -10.828 25.641 24.484 1 90.44 154 SER B N 1
ATOM 2600 C CA . SER B 1 154 ? -10.43 24.234 24.406 1 90.44 154 SER B CA 1
ATOM 2601 C C . SER B 1 154 ? -9.68 23.938 23.109 1 90.44 154 SER B C 1
ATOM 2603 O O . SER B 1 154 ? -8.664 23.25 23.125 1 90.44 154 SER B O 1
ATOM 2605 N N . LEU B 1 155 ? -10.164 24.484 22.016 1 87.25 155 LEU B N 1
ATOM 2606 C CA . LEU B 1 155 ? -9.531 24.266 20.719 1 87.25 155 LEU B CA 1
ATOM 2607 C C . LEU B 1 155 ? -8.125 24.859 20.703 1 87.25 155 LEU B C 1
ATOM 2609 O O . LEU B 1 155 ? -7.195 24.234 20.172 1 87.25 155 LEU B O 1
ATOM 2613 N N . LEU B 1 156 ? -7.973 26.016 21.281 1 87.81 156 LEU B N 1
ATOM 2614 C CA . LEU B 1 156 ? -6.668 26.672 21.312 1 87.81 156 LEU B CA 1
ATOM 2615 C C . LEU B 1 156 ? -5.695 25.891 22.203 1 87.81 156 LEU B C 1
ATOM 2617 O O . LEU B 1 156 ? -4.523 25.734 21.859 1 87.81 156 LEU B O 1
ATOM 2621 N N . ARG B 1 157 ? -6.176 25.453 23.344 1 86.62 157 ARG B N 1
ATOM 2622 C CA . ARG B 1 157 ? -5.363 24.609 24.219 1 86.62 157 ARG B CA 1
ATOM 2623 C C . ARG B 1 157 ? -4.918 23.344 23.484 1 86.62 157 ARG B C 1
ATOM 2625 O O . ARG B 1 157 ? -3.736 22.984 23.516 1 86.62 157 ARG B O 1
ATOM 2632 N N . ASP B 1 158 ? -5.867 22.734 22.844 1 81.44 158 ASP B N 1
ATOM 2633 C CA . ASP B 1 158 ? -5.574 21.5 22.125 1 81.44 158 ASP B CA 1
ATOM 2634 C C . ASP B 1 158 ? -4.637 21.75 20.938 1 81.44 158 ASP B C 1
ATOM 2636 O O . ASP B 1 158 ? -3.764 20.938 20.641 1 81.44 158 ASP B O 1
ATOM 2640 N N . ALA B 1 159 ? -4.844 22.844 20.281 1 78.69 159 ALA B N 1
ATOM 2641 C CA . ALA B 1 159 ? -3.982 23.219 19.172 1 78.69 159 ALA B CA 1
ATOM 2642 C C . ALA B 1 159 ? -2.533 23.375 19.625 1 78.69 159 ALA B C 1
ATOM 2644 O O . ALA B 1 159 ? -1.613 22.906 18.953 1 78.69 159 ALA B O 1
ATOM 2645 N N . ARG B 1 160 ? -2.393 24.016 20.75 1 76.25 160 ARG B N 1
ATOM 2646 C CA . ARG B 1 160 ? -1.055 24.172 21.297 1 76.25 160 ARG B CA 1
ATOM 2647 C C . ARG B 1 160 ? -0.426 22.828 21.625 1 76.25 160 ARG B C 1
ATOM 2649 O O . ARG B 1 160 ? 0.758 22.609 21.359 1 76.25 160 ARG B O 1
ATOM 2656 N N . ALA B 1 161 ? -1.24 22 22.141 1 75.19 161 ALA B N 1
ATOM 2657 C CA . ALA B 1 161 ? -0.755 20.656 22.453 1 75.19 161 ALA B CA 1
ATOM 2658 C C . ALA B 1 161 ? -0.332 19.922 21.172 1 75.19 161 ALA B C 1
ATOM 2660 O O . ALA B 1 161 ? 0.684 19.219 21.172 1 75.19 161 ALA B O 1
ATOM 2661 N N . MET B 1 162 ? -1.092 20.125 20.188 1 69.06 162 MET B N 1
ATOM 2662 C CA . MET B 1 162 ? -0.813 19.484 18.906 1 69.06 162 MET B CA 1
ATOM 2663 C C . MET B 1 162 ? 0.499 19.984 18.312 1 69.06 162 MET B C 1
ATOM 2665 O O . MET B 1 162 ? 1.315 19.203 17.828 1 69.06 162 MET B O 1
ATOM 2669 N N . ILE B 1 163 ? 0.661 21.266 18.422 1 63.41 163 ILE B N 1
ATOM 2670 C CA . ILE B 1 163 ? 1.856 21.891 17.859 1 63.41 163 ILE B CA 1
ATOM 2671 C C . ILE B 1 163 ? 3.082 21.469 18.672 1 63.41 163 ILE B C 1
ATOM 2673 O O . ILE B 1 163 ? 4.176 21.312 18.125 1 63.41 163 ILE B O 1
ATOM 2677 N N . ALA B 1 164 ? 2.84 21.25 19.922 1 63.22 164 ALA B N 1
ATOM 2678 C CA . ALA B 1 164 ? 3.932 20.844 20.812 1 63.22 164 ALA B CA 1
ATOM 2679 C C . ALA B 1 164 ? 4.273 19.375 20.625 1 63.22 164 ALA B C 1
ATOM 2681 O O . ALA B 1 164 ? 5.086 18.812 21.359 1 63.22 164 ALA B O 1
ATOM 2682 N N . GLY B 1 165 ? 3.607 18.734 19.641 1 57.03 165 GLY B N 1
ATOM 2683 C CA . GLY B 1 165 ? 3.986 17.359 19.312 1 57.03 165 GLY B CA 1
ATOM 2684 C C . GLY B 1 165 ? 2.844 16.375 19.438 1 57.03 165 GLY B C 1
ATOM 2685 O O . GLY B 1 165 ? 3.002 15.188 19.141 1 57.03 165 GLY B O 1
ATOM 2686 N N . GLY B 1 166 ? 1.683 16.812 19.906 1 58.34 166 GLY B N 1
ATOM 2687 C CA . GLY B 1 166 ? 0.544 15.922 20.109 1 58.34 166 GLY B CA 1
ATOM 2688 C C . GLY B 1 166 ? -0.003 15.352 18.812 1 58.34 166 GLY B C 1
ATOM 2689 O O . GLY B 1 166 ? -0.706 14.336 18.828 1 58.34 166 GLY B O 1
ATOM 2690 N N . TYR B 1 167 ? 0.214 16.047 17.781 1 54.09 167 TYR B N 1
ATOM 2691 C CA . TYR B 1 167 ? -0.29 15.625 16.484 1 54.09 167 TYR B CA 1
ATOM 2692 C C . TYR B 1 167 ? 0.219 14.234 16.109 1 54.09 167 TYR B C 1
ATOM 2694 O O . TYR B 1 167 ? -0.416 13.516 15.336 1 54.09 167 TYR B O 1
ATOM 2702 N N . ARG B 1 168 ? 1.264 13.898 16.734 1 53.84 168 ARG B N 1
ATOM 2703 C CA . ARG B 1 168 ? 1.882 12.609 16.422 1 53.84 168 ARG B CA 1
ATOM 2704 C C . ARG B 1 168 ? 0.944 11.461 16.75 1 53.84 168 ARG B C 1
ATOM 2706 O O . ARG B 1 168 ? 0.906 10.453 16.047 1 53.84 168 ARG B O 1
ATOM 2713 N N . ALA B 1 169 ? 0.285 11.578 17.766 1 53.72 169 ALA B N 1
ATOM 2714 C CA . ALA B 1 169 ? -0.643 10.547 18.219 1 53.72 169 ALA B CA 1
ATOM 2715 C C . ALA B 1 169 ? -1.767 10.336 17.203 1 53.72 169 ALA B C 1
ATOM 2717 O O . ALA B 1 169 ? -2.289 9.227 17.062 1 53.72 169 ALA B O 1
ATOM 2718 N N . LEU B 1 170 ? -2.031 11.398 16.516 1 53.38 170 LEU B N 1
ATOM 2719 C CA . LEU B 1 170 ? -3.141 11.367 15.578 1 53.38 170 LEU B CA 1
ATOM 2720 C C . LEU B 1 170 ? -2.729 10.68 14.281 1 53.38 170 LEU B C 1
ATOM 2722 O O . LEU B 1 170 ? -3.582 10.211 13.523 1 53.38 170 LEU B O 1
ATOM 2726 N N . LEU B 1 171 ? -1.487 10.727 14.023 1 48.53 171 LEU B N 1
ATOM 2727 C CA . LEU B 1 171 ? -0.994 10.25 12.734 1 48.53 171 LEU B CA 1
ATOM 2728 C C . LEU B 1 171 ? -0.74 8.75 12.781 1 48.53 171 LEU B C 1
ATOM 2730 O O . LEU B 1 171 ? -0.212 8.18 11.82 1 48.53 171 LEU B O 1
ATOM 2734 N N . ARG B 1 172 ? -1.062 8.172 13.906 1 47.72 172 ARG B N 1
ATOM 2735 C CA . ARG B 1 172 ? -0.906 6.723 14.023 1 47.72 172 ARG B CA 1
ATOM 2736 C C . ARG B 1 172 ? -2.264 6.027 14.07 1 47.72 172 ARG B C 1
ATOM 2738 O O . ARG B 1 172 ? -3.225 6.57 14.617 1 47.72 172 ARG B O 1
ATOM 2745 N N . HIS B 1 173 ? -2.553 5.129 13.203 1 46.69 173 HIS B N 1
ATOM 2746 C CA . HIS B 1 173 ? -3.754 4.312 13.336 1 46.69 173 HIS B CA 1
ATOM 2747 C C . HIS B 1 173 ? -3.842 3.686 14.727 1 46.69 173 HIS B C 1
ATOM 2749 O O . HIS B 1 173 ? -2.822 3.293 15.297 1 46.69 173 HIS B O 1
ATOM 2755 N N . HIS B 1 174 ? -4.875 4.066 15.484 1 41.91 174 HIS B N 1
ATOM 2756 C CA . HIS B 1 174 ? -5.133 3.371 16.734 1 41.91 174 HIS B CA 1
ATOM 2757 C C . HIS B 1 174 ? -5.164 1.86 16.531 1 41.91 174 HIS B C 1
ATOM 2759 O O . HIS B 1 174 ? -5.938 1.355 15.719 1 41.91 174 HIS B O 1
ATOM 2765 N N . ARG B 1 175 ? -4.109 1.198 16.516 1 40.75 175 ARG B N 1
ATOM 2766 C CA . ARG B 1 175 ? -4.066 -0.256 16.391 1 40.75 175 ARG B CA 1
ATOM 2767 C C . ARG B 1 175 ? -4.773 -0.922 17.562 1 40.75 175 ARG B C 1
ATOM 2769 O O . ARG B 1 175 ? -4.512 -0.589 18.719 1 40.75 175 ARG B O 1
ATOM 2776 N N . GLN B 1 176 ? -6.133 -1.12 17.438 1 32.72 176 GLN B N 1
ATOM 2777 C CA . GLN B 1 176 ? -6.746 -1.892 18.516 1 32.72 176 GLN B CA 1
ATOM 2778 C C . GLN B 1 176 ? -5.867 -3.076 18.906 1 32.72 176 GLN B C 1
ATOM 2780 O O . GLN B 1 176 ? -5.453 -3.861 18.047 1 32.72 176 GLN B O 1
ATOM 2785 N N . ASN B 1 177 ? -5.008 -3.01 19.906 1 30.19 177 ASN B N 1
ATOM 2786 C CA . ASN B 1 177 ? -4.496 -4.188 20.594 1 30.19 177 ASN B CA 1
ATOM 2787 C C . ASN B 1 177 ? -5.539 -5.301 20.656 1 30.19 177 ASN B C 1
ATOM 2789 O O . ASN B 1 177 ? -6.703 -5.055 20.969 1 30.19 177 ASN B O 1
#

Radius of gyration: 26.44 Å; Cα contacts (8 Å, |Δi|>4): 553; chains: 2; bounding box: 44×88×50 Å

pLDDT: mean 77.36, std 14.48, range [30.19, 94.81]

Solvent-accessible surface area (backbone atoms only — not comparable to full-atom values): 19524 Å² total; per-residue (Å²): 109,71,77,58,31,30,43,41,41,37,32,32,59,35,60,68,82,77,43,78,83,47,63,68,49,78,63,72,75,83,32,46,71,77,37,74,64,88,43,43,25,28,43,34,78,52,52,98,88,39,67,44,43,35,37,37,36,75,90,33,57,90,79,52,60,40,10,39,52,42,43,58,33,90,54,28,63,42,28,45,54,38,48,50,28,49,51,21,36,63,68,72,42,83,55,65,79,66,78,53,36,51,72,67,52,46,50,49,50,50,51,16,50,52,44,42,52,34,47,73,73,64,47,48,72,69,58,36,41,28,68,75,67,68,46,73,91,64,52,76,71,53,41,75,69,35,71,59,50,58,50,50,53,50,34,42,53,49,30,51,44,30,73,73,55,50,48,40,66,51,38,38,58,81,69,82,124,109,71,77,59,32,31,42,41,39,37,32,31,60,34,59,68,84,76,43,78,83,47,63,68,48,79,62,71,77,81,31,47,73,77,37,74,64,89,43,43,26,28,43,34,77,51,52,97,88,40,66,43,44,35,37,38,37,76,89,33,56,89,78,51,60,41,11,38,53,43,42,61,33,90,53,28,63,41,29,46,53,36,47,48,30,50,52,22,37,64,68,71,42,84,54,65,80,66,78,53,36,51,72,66,51,46,51,49,50,50,52,15,51,52,42,42,52,34,48,73,71,65,46,50,72,68,58,38,41,27,67,77,69,68,47,73,93,63,53,76,70,54,41,76,68,35,70,60,50,58,50,48,52,49,34,41,53,48,31,51,44,30,72,74,53,49,48,40,67,50,37,38,59,81,68,83,124

=== Feature glossary ===
Key to the feature types in this record:

pLDDT. pLDDT is the predicted lDDT-Cα score: AlphaFold's confidence that the local environment of each residue (all inter-atomic distances within 15 Å) is correctly placed. It is a per-residue number between 0 and 100, with higher meaning more reliable.

Radius of gyration, Cα contacts, bounding box. The geometric summary reports three shape descriptors. Rg (radius of gyration) measures how spread out the Cα atoms are about their centre of mass; compact globular proteins have small Rg, elongated or unfolded ones large. Cα contacts (<8 Å, |i−j|>4) count long-range residue pairs in spatial proximity — high for tightly packed folds, near zero for rods or random coil. The bounding-box extents give the protein's footprint along x, y, z in Å.

Backbone torsions (φ/ψ). Backbone dihedral angles. Every residue except chain termini has a φ (preceding-C → N → Cα → C) and a ψ (N → Cα → C → next-N). They are reported in degrees following the IUPAC sign convention. Secondary structure is essentially a statement about which (φ, ψ) basin each residue occupies.

Contact-map, Ramachandran, and PAE plots. Plot images: a contact map (which residues are close in 3D, as an N×N binary image), a Ramachandran scatter (backbone torsion angles, revealing secondary-structure composition at a glance), and — for AlphaFold structures — a PAE heatmap (pairwise prediction confidence).

Predicted aligned error. Predicted Aligned Error (PAE) is an AlphaFold confidence matrix: entry (i, j) is the expected error in the position of residue j, in ångströms, when the prediction is superimposed on the true structure at residue i. Low PAE within a block of residues means that block is internally rigid and well-predicted; high PAE between two blocks means their relative placement is uncertain even if each block individually is confident.

Secondary structure (3-state, P-SEA). Three-state secondary structure (P-SEA) collapses the eight DSSP classes into helix (a), strand (b), and coil (c). P-SEA assigns these from Cα geometry alone — distances and angles — without requiring backbone oxygens, so it works on any Cα trace.

Solvent-accessible surface area. Solvent-accessible surface area (SASA) is the area in Å² traced out by the centre of a 1.4 Å probe sphere (a water molecule) rolled over the protein's van der Waals surface (Shrake–Rupley / Lee–Richards construction). Buried residues have near-zero SASA; fully exposed residues can exceed 200 Å². The total SASA scales roughly with the number of surface residues.

Foldseek 3Di. The Foldseek 3Di string encodes local tertiary geometry as a 20-letter alphabet — one character per residue — derived from the relative positions of nearby Cα atoms. Unlike the amino-acid sequence, 3Di is a direct function of the 3D structure, so two proteins with the same fold have similar 3Di strings even at low sequence identity.

B-factor. For experimental (PDB) structures, the B-factor (temperature factor) quantifies the positional spread of each atom in the crystal — a combination of thermal vibration and static disorder — in units of Å². High B-factors mark flexible loops or poorly resolved regions; low B-factors mark the rigid, well-ordered core.

mmCIF coordinates. The mmCIF block holds the 3D Cartesian coordinates of each backbone atom (N, Cα, C, O) in ångströms. mmCIF is the PDB's canonical archive format — a tagged-loop text representation of the atomic model.

InterPro / GO / CATH / organi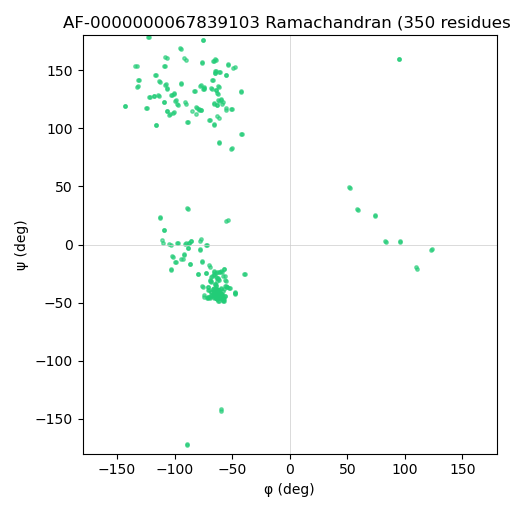sm. Functional annotations link the protein to curated databases. InterPro entries identify conserved domains and families by matching the sequence against member-database signatures (Pfam, PROSITE, CDD, …). Gene Ontology (GO) terms describe molecular function, biological process, and cellular component in a controlled vocabulary. CATH places the structure in a hierarchical fold classification (Class/Architecture/Topology/Homologous-superfamily). The organism is the source species.

Rendered structure images. Structure images are PyMOL renders from six orthogonal camera directions. Cartoon representation draws helices as coils and strands as arrows; sticks shows the backbone as bonds; surface shows the solvent-excluded envelope. Rainbow coloring maps sequence position to hue (blue→red, N→C); chain coloring assigns a distinct color per polypeptide.

Sequence. This is the polypeptide sequence — one letter per residue, N-terminus first. Length ranges from a few dozen residues for small domains to over a thousand for large multi-domain proteins.

Secondary structure (8-state, DSSP). The SS8 string is DSSP's per-residue secondary-structure call. α-helix (H) means an i→i+4 H-bond ladder; β-strand (E) means the residue participates in a β-sheet; 3₁₀ (G) and π (I) are tighter and wider helices; T/S are turns/bends; '-' is loop.

Nearest PDB structures. Structural nearest neighbors (via Foldseek easy-search vs the PDB). Reported per hit: target PDB id, E-value, and alignment TM-score. A TM-score above ~0.5 is the conventional threshold for 'same fold'.